Protein AF-A0A1Y1ZBW0-F1 (afdb_monomer_lite)

Organism: NCBI:txid1314790

pLDDT: mean 74.78, std 18.12, range [37.16, 97.31]

Secondary structure (DSSP, 8-state):
---PPP-----------------------------------PPPPP---PPPPPPPPHHHHHHHHHHHHTT---S--------EEEETTTTEEEEGGGHHHHHHSHHHHHHS---SPPPPS----TT-HHHHHHHHTT--TTS-SSTTS-S-SSPPPP----S-PPTT-------S--HHHHHHHHHHHHHT-PPPHHHHHHHHHHHHHHHHHHHHHHT-

Structure (mmCIF, N/CA/C/O backbone):
data_AF-A0A1Y1ZBW0-F1
#
_entry.id   AF-A0A1Y1ZBW0-F1
#
loop_
_atom_site.group_PDB
_atom_site.id
_atom_site.type_symbol
_atom_site.label_atom_id
_atom_site.label_alt_id
_atom_site.label_comp_id
_atom_site.label_asym_id
_atom_site.label_entity_id
_atom_site.label_seq_id
_atom_site.pdbx_PDB_ins_code
_atom_site.Cartn_x
_atom_site.Cartn_y
_atom_site.Cartn_z
_atom_site.occupancy
_atom_site.B_iso_or_equiv
_atom_site.auth_seq_id
_atom_site.auth_comp_id
_atom_site.auth_asym_id
_atom_site.auth_atom_id
_atom_site.pdbx_PDB_model_num
ATOM 1 N N . MET A 1 1 ? -57.007 -0.455 -29.439 1.00 48.84 1 MET A N 1
ATOM 2 C CA . MET A 1 1 ? -55.753 -1.171 -29.754 1.00 48.84 1 MET A CA 1
ATOM 3 C C . MET A 1 1 ? -55.440 -2.095 -28.592 1.00 48.84 1 MET A C 1
ATOM 5 O O . MET A 1 1 ? -54.890 -1.681 -27.584 1.00 48.84 1 MET A O 1
ATOM 9 N N . SER A 1 2 ? -55.961 -3.312 -28.694 1.00 42.34 2 SER A N 1
ATOM 10 C CA . SER A 1 2 ? -55.928 -4.377 -27.695 1.00 42.34 2 SER A CA 1
ATOM 11 C C . SER A 1 2 ? -54.654 -5.207 -27.859 1.00 42.34 2 SER A C 1
ATOM 13 O O . SER A 1 2 ? -54.525 -5.921 -28.852 1.00 42.34 2 SER A O 1
ATOM 15 N N . HIS A 1 3 ? -53.726 -5.122 -26.906 1.00 54.31 3 HIS A N 1
ATOM 16 C CA . HIS A 1 3 ? -52.546 -5.986 -26.860 1.00 54.31 3 HIS A CA 1
ATOM 17 C C . HIS A 1 3 ? -52.762 -7.110 -25.844 1.00 54.31 3 HIS A C 1
ATOM 19 O O . HIS A 1 3 ? -52.904 -6.871 -24.648 1.00 54.31 3 HIS A O 1
ATOM 25 N N . LEU A 1 4 ? -52.827 -8.335 -26.367 1.00 63.03 4 LEU A N 1
ATOM 26 C CA . LEU A 1 4 ? -52.871 -9.590 -25.622 1.00 63.03 4 LEU A CA 1
ATOM 27 C C . LEU A 1 4 ? -51.469 -9.941 -25.082 1.00 63.03 4 LEU A C 1
ATOM 29 O O . LEU A 1 4 ? -50.480 -9.666 -25.767 1.00 63.03 4 LEU A O 1
ATOM 33 N N . PRO A 1 5 ? -51.356 -10.574 -23.902 1.00 57.97 5 PRO A N 1
ATOM 34 C CA . PRO A 1 5 ? -50.077 -11.027 -23.367 1.00 57.97 5 PRO A CA 1
ATOM 35 C C . PRO A 1 5 ? -49.601 -12.339 -24.014 1.00 57.97 5 PRO A C 1
ATOM 37 O O . PRO A 1 5 ? -50.371 -13.272 -24.238 1.00 57.97 5 PRO A O 1
ATOM 40 N N . ILE A 1 6 ? -48.298 -12.393 -24.295 1.00 51.56 6 ILE A N 1
ATOM 41 C CA . ILE A 1 6 ? -47.573 -13.530 -24.874 1.00 51.56 6 ILE A CA 1
ATOM 42 C C . ILE A 1 6 ? -47.297 -14.564 -23.775 1.00 51.56 6 ILE A C 1
ATOM 44 O O . ILE A 1 6 ? -46.636 -14.273 -22.780 1.00 51.56 6 ILE A O 1
ATOM 48 N N . GLN A 1 7 ? -47.797 -15.782 -23.974 1.00 48.03 7 GLN A N 1
ATOM 49 C CA . GLN A 1 7 ? -47.671 -16.907 -23.051 1.00 48.03 7 GLN A CA 1
ATOM 50 C C . GLN A 1 7 ? -46.456 -17.762 -23.447 1.00 48.03 7 GLN A C 1
ATOM 52 O O . GLN A 1 7 ? -46.433 -18.350 -24.528 1.00 48.03 7 GLN A O 1
ATOM 57 N N . MET A 1 8 ? -45.428 -17.824 -22.593 1.00 47.97 8 MET A N 1
ATOM 58 C CA . MET A 1 8 ? -44.260 -18.688 -22.810 1.00 47.97 8 MET A CA 1
ATOM 59 C C . MET A 1 8 ? -44.573 -20.130 -22.393 1.00 47.97 8 MET A C 1
ATOM 61 O O . MET A 1 8 ? -44.878 -20.398 -21.232 1.00 47.97 8 MET A O 1
ATOM 65 N N . GLN A 1 9 ? -44.482 -21.064 -23.339 1.00 47.16 9 GLN A N 1
ATOM 66 C CA . GLN A 1 9 ? -44.621 -22.497 -23.085 1.00 47.16 9 GLN A CA 1
ATOM 67 C C . GLN A 1 9 ? -43.263 -23.106 -22.711 1.00 47.16 9 GLN A C 1
ATOM 69 O O . GLN A 1 9 ? -42.303 -23.049 -23.476 1.00 47.16 9 GLN A O 1
ATOM 74 N N . SER A 1 10 ? -43.199 -23.696 -21.517 1.00 44.84 10 SER A N 1
ATOM 75 C CA . SER A 1 10 ? -42.082 -24.505 -21.026 1.00 44.84 10 SER A CA 1
ATOM 76 C C . SER A 1 10 ? -42.189 -25.914 -21.609 1.00 44.84 10 SER A C 1
ATOM 78 O O . SER A 1 10 ? -43.110 -26.655 -21.270 1.00 44.84 10 SER A O 1
ATOM 80 N N . GLN A 1 11 ? -41.259 -26.288 -22.489 1.00 52.16 11 GLN A N 1
ATOM 81 C CA . GLN A 1 11 ? -41.118 -27.667 -22.955 1.00 52.16 11 GLN A CA 1
ATOM 82 C C . GLN A 1 11 ? -40.076 -28.381 -22.089 1.00 52.16 11 GLN A C 1
ATOM 84 O O . GLN A 1 11 ? -38.904 -28.006 -22.057 1.00 52.16 11 GLN A O 1
ATOM 89 N N . ARG A 1 12 ? -40.533 -29.388 -21.339 1.00 44.00 12 ARG A N 1
ATOM 90 C CA . ARG A 1 12 ? -39.685 -30.330 -20.603 1.00 44.00 12 ARG A CA 1
ATOM 91 C C . ARG A 1 12 ? -39.326 -31.467 -21.554 1.00 44.00 12 ARG A C 1
ATOM 93 O O . ARG A 1 12 ? -40.215 -32.193 -21.985 1.00 44.00 12 ARG A O 1
ATOM 100 N N . ASN A 1 13 ? -38.040 -31.623 -21.847 1.00 46.50 13 ASN A N 1
ATOM 101 C CA . ASN A 1 13 ? -37.529 -32.764 -22.598 1.00 46.50 13 ASN A CA 1
ATOM 102 C C . ASN A 1 13 ? -37.124 -33.868 -21.617 1.00 46.50 13 ASN A C 1
ATOM 104 O O . ASN A 1 13 ? -36.168 -33.719 -20.858 1.00 46.50 13 ASN A O 1
ATOM 108 N N . SER A 1 14 ? -37.882 -34.960 -21.634 1.00 39.09 14 SER A N 1
ATOM 109 C CA . SER A 1 14 ? -37.598 -36.210 -20.932 1.00 39.09 14 SER A CA 1
ATOM 110 C C . SER A 1 14 ? -36.612 -37.025 -21.769 1.00 39.09 14 SER A C 1
ATOM 112 O O . SER A 1 14 ? -36.937 -37.414 -22.888 1.00 39.09 14 SER A O 1
ATOM 114 N N . ILE A 1 15 ? -35.418 -37.293 -21.239 1.00 48.19 15 ILE A N 1
ATOM 115 C CA . ILE A 1 15 ? -34.476 -38.251 -21.828 1.00 48.19 15 ILE A CA 1
ATOM 116 C C . ILE A 1 15 ? -34.402 -39.449 -20.884 1.00 48.19 15 ILE A C 1
ATOM 118 O O . ILE A 1 15 ? -33.890 -39.361 -19.771 1.00 48.19 15 ILE A O 1
ATOM 122 N N . THR A 1 16 ? -34.978 -40.551 -21.354 1.00 37.31 16 THR A N 1
ATOM 123 C CA . THR A 1 16 ? -34.843 -41.906 -20.826 1.00 37.31 16 THR A CA 1
ATOM 124 C C . THR A 1 16 ? -33.551 -42.498 -21.377 1.00 37.31 16 THR A C 1
ATOM 126 O O . THR A 1 16 ? -33.446 -42.659 -22.590 1.00 37.31 16 THR A O 1
ATOM 129 N N . THR A 1 17 ? -32.613 -42.882 -20.509 1.00 40.69 17 THR A N 1
ATOM 130 C CA . THR A 1 17 ? -31.526 -43.800 -20.878 1.00 40.69 17 THR A CA 1
ATOM 131 C C . THR A 1 17 ? -31.299 -44.796 -19.750 1.00 40.69 17 THR A C 1
ATOM 133 O O . THR A 1 17 ? -31.294 -44.439 -18.575 1.00 40.69 17 THR A O 1
ATOM 136 N N . GLN A 1 18 ? -31.199 -46.053 -20.166 1.00 42.16 18 GLN A N 1
ATOM 137 C CA . GLN A 1 18 ? -31.221 -47.275 -19.381 1.00 42.16 18 GLN A CA 1
ATOM 138 C C . GLN A 1 18 ? -29.919 -47.537 -18.618 1.00 42.16 18 GLN A C 1
ATOM 140 O O . GLN A 1 18 ? -28.843 -47.061 -18.975 1.00 42.16 18 GLN A O 1
ATOM 145 N N . GLU A 1 19 ? -30.086 -48.342 -17.576 1.00 37.28 19 GLU A N 1
ATOM 146 C CA . GLU A 1 19 ? -29.093 -48.908 -16.674 1.00 37.28 19 GLU A CA 1
ATOM 147 C C . GLU A 1 19 ? -28.103 -49.832 -17.401 1.00 37.28 19 GLU A C 1
ATOM 149 O O . GLU A 1 19 ? -28.483 -50.652 -18.236 1.00 37.28 19 GLU A O 1
ATOM 154 N N . GLY A 1 20 ? -26.828 -49.738 -17.025 1.00 37.31 20 GLY A N 1
ATOM 155 C CA . GLY A 1 20 ? -25.779 -50.684 -17.389 1.00 37.31 20 GLY A CA 1
ATOM 156 C C . GLY A 1 20 ? -24.826 -50.837 -16.211 1.00 37.31 20 GLY A C 1
ATOM 157 O O . GLY A 1 20 ? -24.076 -49.919 -15.889 1.00 37.31 20 GLY A O 1
ATOM 158 N N . ALA A 1 21 ? -24.908 -51.982 -15.534 1.00 37.16 21 ALA A N 1
ATOM 159 C CA . ALA A 1 21 ? -24.030 -52.368 -14.441 1.00 37.16 21 ALA A CA 1
ATOM 160 C C . ALA A 1 21 ? -22.614 -52.659 -14.960 1.00 37.16 21 ALA A C 1
ATOM 162 O O . ALA A 1 21 ? -22.425 -53.430 -15.901 1.00 37.16 21 ALA A O 1
ATOM 163 N N . SER A 1 22 ? -21.606 -52.073 -14.323 1.00 37.62 22 SER A N 1
ATOM 164 C CA . SER A 1 22 ? -20.202 -52.458 -14.478 1.00 37.62 22 SER A CA 1
ATOM 165 C C . SER A 1 22 ? -19.503 -52.180 -13.154 1.00 37.62 22 SER A C 1
ATOM 167 O O . SER A 1 22 ? -19.386 -51.038 -12.718 1.00 37.62 22 SER A O 1
ATOM 169 N N . THR A 1 23 ? -19.135 -53.253 -12.465 1.00 44.56 23 THR A N 1
ATOM 170 C CA . THR A 1 23 ? -18.368 -53.241 -11.223 1.00 44.56 23 THR A CA 1
ATOM 171 C C . THR A 1 23 ? -16.902 -52.983 -11.556 1.00 44.56 23 THR A C 1
ATOM 173 O O . THR A 1 23 ? -16.237 -53.876 -12.077 1.00 44.56 23 THR A O 1
ATOM 176 N N . GLU A 1 24 ? -16.397 -51.790 -11.249 1.00 39.28 24 GLU A N 1
ATOM 177 C CA . GLU A 1 24 ? -14.963 -51.494 -11.274 1.00 39.28 24 GLU A CA 1
ATOM 178 C C . GLU A 1 24 ? -14.466 -51.168 -9.865 1.00 39.28 24 GLU A C 1
ATOM 180 O O . GLU A 1 24 ? -15.005 -50.326 -9.143 1.00 39.28 24 GLU A O 1
ATOM 185 N N . SER A 1 25 ? -13.450 -51.927 -9.474 1.00 39.28 25 SER A N 1
ATOM 186 C CA . SER A 1 25 ? -12.786 -51.937 -8.181 1.00 39.28 25 SER A CA 1
ATOM 187 C C . SER A 1 25 ? -12.044 -50.624 -7.917 1.00 39.28 25 SER A C 1
ATOM 189 O O . SER A 1 25 ? -11.180 -50.214 -8.688 1.00 39.28 25 SER A O 1
ATOM 191 N N . LEU A 1 26 ? -12.356 -49.987 -6.788 1.00 39.22 26 LEU A N 1
ATOM 192 C CA . LEU A 1 26 ? -11.657 -48.813 -6.265 1.00 39.22 26 LEU A CA 1
ATOM 193 C C . LEU A 1 26 ? -10.305 -49.214 -5.655 1.00 39.22 26 LEU A C 1
ATOM 195 O O . LEU A 1 26 ? -10.233 -49.621 -4.496 1.00 39.22 26 LEU A O 1
ATOM 199 N N . GLU A 1 27 ? -9.222 -49.037 -6.409 1.00 40.34 27 GLU A N 1
ATOM 200 C CA . GLU A 1 27 ? -7.872 -48.934 -5.849 1.00 40.34 27 GLU A CA 1
ATOM 201 C C . GLU A 1 27 ? -7.609 -47.480 -5.428 1.00 40.34 27 GLU A C 1
ATOM 203 O O . GLU A 1 27 ? -7.150 -46.638 -6.201 1.00 40.34 27 GLU A O 1
ATOM 208 N N . ASN A 1 28 ? -7.925 -47.166 -4.170 1.00 40.94 28 ASN A N 1
ATOM 209 C CA . ASN A 1 28 ? -7.593 -45.878 -3.568 1.00 40.94 28 ASN A CA 1
ATOM 210 C C . ASN A 1 28 ? -6.104 -45.839 -3.191 1.00 40.94 28 ASN A C 1
ATOM 212 O O . ASN A 1 28 ? -5.708 -46.227 -2.093 1.00 40.94 28 ASN A O 1
ATOM 216 N N . SER A 1 29 ? -5.277 -45.316 -4.097 1.00 38.50 29 SER A N 1
ATOM 217 C CA . SER A 1 29 ? -3.916 -44.871 -3.788 1.00 38.50 29 SER A CA 1
ATOM 218 C C . SER A 1 29 ? -3.968 -43.495 -3.119 1.00 38.50 29 SER A C 1
ATOM 220 O O . SER A 1 29 ? -3.944 -42.452 -3.771 1.00 38.50 29 SER A O 1
ATOM 222 N N . THR A 1 30 ? -4.084 -43.478 -1.791 1.00 47.12 30 THR A N 1
ATOM 223 C CA . THR A 1 30 ? -3.908 -42.264 -0.987 1.00 47.12 30 THR A CA 1
ATOM 224 C C . THR A 1 30 ? -2.471 -42.190 -0.489 1.00 47.12 30 THR A C 1
ATOM 226 O O . THR A 1 30 ? -2.122 -42.733 0.559 1.00 47.12 30 THR A O 1
ATOM 229 N N . SER A 1 31 ? -1.628 -41.479 -1.237 1.00 49.03 31 SER A N 1
ATOM 230 C CA . SER A 1 31 ? -0.351 -40.957 -0.755 1.00 49.03 31 SER A CA 1
ATOM 231 C C . SER A 1 31 ? -0.615 -39.842 0.267 1.00 49.03 31 SER A C 1
ATOM 233 O O . SER A 1 31 ? -0.674 -38.661 -0.078 1.00 49.03 31 SER A O 1
ATOM 235 N N . GLY A 1 32 ? -0.843 -40.241 1.518 1.00 41.69 32 GLY A N 1
ATOM 236 C CA . GLY A 1 32 ? -1.022 -39.371 2.677 1.00 41.69 32 GLY A CA 1
ATOM 237 C C . GLY A 1 32 ? 0.194 -39.440 3.601 1.00 41.69 32 GLY A C 1
ATOM 238 O O . GLY A 1 32 ? 0.681 -40.516 3.936 1.00 41.69 32 GLY A O 1
ATOM 239 N N . LEU A 1 33 ? 0.697 -38.267 3.961 1.00 42.75 33 LEU A N 1
ATOM 240 C CA . LEU A 1 33 ? 1.869 -37.992 4.792 1.00 42.75 33 LEU A CA 1
ATOM 241 C C . LEU A 1 33 ? 1.864 -38.794 6.114 1.00 42.75 33 LEU A C 1
ATOM 243 O O . LEU A 1 33 ? 1.030 -38.550 6.978 1.00 42.75 33 LEU A O 1
ATOM 247 N N . LYS A 1 34 ? 2.830 -39.707 6.300 1.00 49.22 34 LYS A N 1
ATOM 248 C CA . LYS A 1 34 ? 3.064 -40.448 7.557 1.00 49.22 34 LYS A CA 1
ATOM 249 C C . LYS A 1 34 ? 4.056 -39.719 8.465 1.00 49.22 34 LYS A C 1
ATOM 251 O O . LYS A 1 34 ? 5.162 -40.200 8.700 1.00 49.22 34 LYS A O 1
ATOM 256 N N . TYR A 1 35 ? 3.687 -38.542 8.949 1.00 57.16 35 TYR A N 1
ATOM 257 C CA . TYR A 1 35 ? 4.391 -37.936 10.076 1.00 57.16 35 TYR A CA 1
ATOM 258 C C . TYR A 1 35 ? 3.501 -38.090 11.314 1.00 57.16 35 TYR A C 1
ATOM 260 O O . TYR A 1 35 ? 2.339 -37.706 11.279 1.00 57.16 35 TYR A O 1
ATOM 268 N N . TYR A 1 36 ? 4.080 -38.668 12.372 1.00 59.31 36 TYR A N 1
ATOM 269 C CA . TYR A 1 36 ? 3.541 -38.879 13.727 1.00 59.31 36 TYR A CA 1
ATOM 270 C C . TYR A 1 36 ? 2.671 -40.129 13.975 1.00 59.31 36 TYR A C 1
ATOM 272 O O . TYR A 1 36 ? 1.531 -40.035 14.408 1.00 59.31 36 TYR A O 1
ATOM 280 N N . GLU A 1 37 ? 3.269 -41.316 13.859 1.00 61.06 37 GLU A N 1
ATOM 281 C CA . GLU A 1 37 ? 2.877 -42.463 14.694 1.00 61.06 37 GLU A CA 1
ATOM 282 C C . GLU A 1 37 ? 4.116 -42.939 15.457 1.00 61.06 37 GLU A C 1
ATOM 284 O O . GLU A 1 37 ? 4.835 -43.836 15.026 1.00 61.06 37 GLU A O 1
ATOM 289 N N . ILE A 1 38 ? 4.425 -42.272 16.571 1.00 70.81 38 ILE A N 1
ATOM 290 C CA . ILE A 1 38 ? 5.386 -42.795 17.545 1.00 70.81 38 ILE A CA 1
ATOM 291 C C . ILE A 1 38 ? 4.550 -43.590 18.554 1.00 70.81 38 ILE A C 1
ATOM 293 O O . ILE A 1 38 ? 3.792 -42.972 19.306 1.00 70.81 38 ILE A O 1
ATOM 297 N N . PRO A 1 39 ? 4.609 -44.932 18.569 1.00 74.25 39 PRO A N 1
ATOM 298 C CA . PRO A 1 39 ? 3.843 -45.714 19.529 1.00 74.25 39 PRO A CA 1
ATOM 299 C C . PRO A 1 39 ? 4.378 -45.462 20.943 1.00 74.25 39 PRO A C 1
ATOM 301 O O . PRO A 1 39 ? 5.570 -45.610 21.211 1.00 74.25 39 PRO A O 1
ATOM 304 N N . VAL A 1 40 ? 3.485 -45.076 21.854 1.00 73.31 40 VAL A N 1
ATOM 305 C CA . VAL A 1 40 ? 3.809 -44.892 23.273 1.00 73.31 40 VAL A CA 1
ATOM 306 C C . VAL A 1 40 ? 4.013 -46.266 23.911 1.00 73.31 40 VAL A C 1
ATOM 308 O O . VAL A 1 40 ? 3.096 -47.086 23.940 1.00 73.31 40 VAL A O 1
ATOM 311 N N . THR A 1 41 ? 5.209 -46.534 24.436 1.00 72.56 41 THR A N 1
ATOM 312 C CA . THR A 1 41 ? 5.473 -47.744 25.224 1.00 72.56 41 THR A CA 1
ATOM 313 C C . THR A 1 41 ? 4.960 -47.552 26.646 1.00 72.56 41 THR A C 1
ATOM 315 O O . THR A 1 41 ? 5.479 -46.717 27.389 1.00 72.56 41 THR A O 1
ATOM 318 N N . PHE A 1 42 ? 3.964 -48.338 27.043 1.00 66.38 42 PHE A N 1
ATOM 319 C CA . PHE A 1 42 ? 3.503 -48.376 28.427 1.00 66.38 42 PHE A CA 1
ATOM 320 C C . PHE A 1 42 ? 4.511 -49.144 29.286 1.00 66.38 42 PHE A C 1
ATOM 322 O O . PHE A 1 42 ? 4.757 -50.329 29.064 1.00 66.38 42 PHE A O 1
ATOM 329 N N . ILE A 1 43 ? 5.102 -48.463 30.266 1.00 72.69 43 ILE A N 1
ATOM 330 C CA . ILE A 1 43 ? 5.945 -49.084 31.291 1.00 72.69 43 ILE A CA 1
ATOM 331 C C . ILE A 1 43 ? 5.007 -49.646 32.362 1.00 72.69 43 ILE A C 1
ATOM 333 O O . ILE A 1 43 ? 4.152 -48.920 32.872 1.00 72.69 43 ILE A O 1
ATOM 337 N N . GLN A 1 44 ? 5.142 -50.932 32.698 1.00 70.00 44 GLN A N 1
ATOM 338 C CA . GLN A 1 44 ? 4.396 -51.503 33.818 1.00 70.00 44 GLN A CA 1
ATOM 339 C C . GLN A 1 44 ? 4.841 -50.852 35.129 1.00 70.00 44 GLN A C 1
ATOM 341 O O . GLN A 1 44 ? 6.037 -50.746 35.405 1.00 70.00 44 GLN A O 1
ATOM 346 N N . ALA A 1 45 ? 3.873 -50.408 35.930 1.00 58.38 45 ALA A N 1
ATOM 347 C CA . ALA A 1 45 ? 4.137 -49.875 37.256 1.00 58.38 45 ALA A CA 1
ATOM 348 C C . ALA A 1 45 ? 4.751 -50.983 38.126 1.00 58.38 45 ALA A C 1
ATOM 350 O O . ALA A 1 45 ? 4.147 -52.037 38.305 1.00 58.38 45 ALA A O 1
ATOM 351 N N . GLY A 1 46 ? 5.965 -50.755 38.630 1.00 61.62 46 GLY A N 1
ATOM 352 C CA . GLY A 1 46 ? 6.580 -51.645 39.608 1.00 61.62 46 GLY A CA 1
ATOM 353 C C . GLY A 1 46 ? 5.808 -51.596 40.925 1.00 61.62 46 GLY A C 1
ATOM 354 O O . GLY A 1 46 ? 5.480 -50.506 41.400 1.00 61.62 46 GLY A O 1
ATOM 355 N N . ASP A 1 47 ? 5.547 -52.768 41.506 1.00 64.50 47 ASP A N 1
ATOM 356 C CA . ASP A 1 47 ? 4.925 -52.932 42.821 1.00 64.50 47 ASP A CA 1
ATOM 357 C C . ASP A 1 47 ? 5.820 -52.327 43.912 1.00 64.50 47 ASP A C 1
ATOM 359 O O . ASP A 1 47 ? 6.653 -52.992 44.529 1.00 64.50 47 ASP A O 1
ATOM 363 N N . GLN A 1 48 ? 5.653 -51.030 44.154 1.00 54.62 48 GLN A N 1
ATOM 364 C CA . GLN A 1 48 ? 6.159 -50.381 45.352 1.00 54.62 48 GLN A CA 1
ATOM 365 C C . GLN A 1 48 ? 5.129 -50.617 46.456 1.00 54.62 48 GLN A C 1
ATOM 367 O O . GLN A 1 48 ? 4.032 -50.056 46.445 1.00 54.62 48 GLN A O 1
ATOM 372 N N . GLY A 1 49 ? 5.476 -51.494 47.398 1.00 62.97 49 GLY A N 1
ATOM 373 C CA . GLY A 1 49 ? 4.681 -51.763 48.587 1.00 62.97 49 GLY A CA 1
ATOM 374 C C . GLY A 1 49 ? 4.531 -50.502 49.434 1.00 62.97 49 GLY A C 1
ATOM 375 O O . GLY A 1 49 ? 5.413 -50.165 50.218 1.00 62.97 49 GLY A O 1
ATOM 376 N N . VAL A 1 50 ? 3.395 -49.822 49.292 1.00 52.22 50 VAL A N 1
ATOM 377 C CA . VAL A 1 50 ? 2.995 -48.712 50.160 1.00 52.22 50 VAL A CA 1
ATOM 378 C C . VAL A 1 50 ? 2.028 -49.244 51.215 1.00 52.22 50 VAL A C 1
ATOM 380 O O . VAL A 1 50 ? 0.992 -49.845 50.915 1.00 52.22 50 VAL A O 1
ATOM 383 N N . THR A 1 51 ? 2.389 -49.051 52.481 1.00 59.06 51 THR A N 1
ATOM 384 C CA . THR A 1 51 ? 1.565 -49.380 53.644 1.00 59.06 51 THR A CA 1
ATOM 385 C C . THR A 1 51 ? 0.299 -48.518 53.643 1.00 59.06 51 THR A C 1
ATOM 387 O O . THR A 1 51 ? 0.348 -47.310 53.440 1.00 59.06 51 THR A O 1
ATOM 390 N N . LYS A 1 52 ? -0.867 -49.148 53.831 1.00 47.41 52 LYS A N 1
ATOM 391 C CA . LYS A 1 52 ? -2.181 -48.492 53.721 1.00 47.41 52 LYS A CA 1
ATOM 392 C C . LYS A 1 52 ? -2.464 -47.606 54.948 1.00 47.41 52 LYS A C 1
ATOM 394 O O . LYS A 1 52 ? -2.608 -48.165 56.040 1.00 47.41 52 LYS A O 1
ATOM 399 N N . PRO A 1 53 ? -2.624 -46.275 54.813 1.00 55.94 53 PRO A N 1
ATOM 400 C CA . PRO A 1 53 ? -3.254 -45.470 55.853 1.00 55.94 53 PRO A CA 1
ATOM 401 C C . PRO A 1 53 ? -4.773 -45.729 55.897 1.00 55.94 53 PRO A C 1
ATOM 403 O O . PRO A 1 53 ? -5.373 -46.260 54.960 1.00 55.94 53 PRO A O 1
ATOM 406 N N . LYS A 1 54 ? -5.387 -45.418 57.043 1.00 56.34 54 LYS A N 1
ATOM 407 C CA . LYS A 1 54 ? -6.786 -45.732 57.383 1.00 56.34 54 LYS A CA 1
ATOM 408 C C . LYS A 1 54 ? -7.772 -45.142 56.357 1.00 56.34 54 LYS A C 1
ATOM 410 O O . LYS A 1 54 ? -7.669 -43.971 56.010 1.00 56.34 54 LYS A O 1
ATOM 415 N N . LYS A 1 55 ? -8.738 -45.957 55.909 1.00 51.03 55 LYS A N 1
ATOM 416 C CA . LYS A 1 55 ? -9.716 -45.611 54.863 1.00 51.03 55 LYS A CA 1
ATOM 417 C C . LYS A 1 55 ? -10.704 -44.540 55.346 1.00 51.03 55 LYS A C 1
ATOM 419 O O . LYS A 1 55 ? -11.480 -44.810 56.260 1.00 51.03 55 LYS A O 1
ATOM 424 N N . LYS A 1 56 ? -10.697 -43.375 54.697 1.00 58.50 56 LYS A N 1
ATOM 425 C CA . LYS A 1 56 ? -11.865 -42.483 54.607 1.00 58.50 56 LYS A CA 1
ATOM 426 C C . LYS A 1 56 ? -12.830 -43.030 53.544 1.00 58.50 56 LYS A C 1
ATOM 428 O O . LYS A 1 56 ? -12.478 -43.972 52.826 1.00 58.50 56 LYS A O 1
ATOM 433 N N . SER A 1 57 ? -14.059 -42.521 53.478 1.00 71.12 57 SER A N 1
ATOM 434 C CA . SER A 1 57 ? -15.022 -42.992 52.474 1.00 71.12 57 SER A CA 1
ATOM 435 C C . SER A 1 57 ? -14.516 -42.667 51.059 1.00 71.12 57 SER A C 1
ATOM 437 O O . SER A 1 57 ? -13.912 -41.621 50.835 1.00 71.12 57 SER A O 1
ATOM 439 N N . VAL A 1 58 ? -14.734 -43.570 50.092 1.00 76.81 58 VAL A N 1
ATOM 440 C CA . VAL A 1 58 ? -14.234 -43.434 48.702 1.00 76.81 58 VAL A CA 1
ATOM 441 C C . VAL A 1 58 ? -14.654 -42.101 48.069 1.00 76.81 58 VAL A C 1
ATOM 443 O O . VAL A 1 58 ? -13.919 -41.521 47.280 1.00 76.81 58 VAL A O 1
ATOM 446 N N . SER A 1 59 ? -15.830 -41.601 48.442 1.00 70.69 59 SER A N 1
ATOM 447 C CA . SER A 1 59 ? -16.388 -40.334 47.975 1.00 70.69 59 SER A CA 1
ATOM 448 C C . SER A 1 59 ? -15.624 -39.101 48.460 1.00 70.69 59 SER A C 1
ATOM 450 O O . SER A 1 59 ? -15.542 -38.125 47.722 1.00 70.69 59 SER A O 1
ATOM 452 N N . GLU A 1 60 ? -15.059 -39.131 49.668 1.00 73.12 60 GLU A N 1
ATOM 453 C CA . GLU A 1 60 ? -14.291 -38.003 50.217 1.00 73.12 60 GLU A CA 1
ATOM 454 C C . GLU A 1 60 ? -12.918 -37.899 49.542 1.00 73.12 60 GLU A C 1
ATOM 456 O O . GLU A 1 60 ? -12.500 -36.814 49.159 1.00 73.12 60 GLU A O 1
ATOM 461 N N . ASP A 1 61 ? -12.265 -39.038 49.295 1.00 81.00 61 ASP A N 1
ATOM 462 C CA . ASP A 1 61 ? -10.930 -39.102 48.678 1.00 81.00 61 ASP A CA 1
ATOM 463 C C . ASP A 1 61 ? -10.951 -38.607 47.218 1.00 81.00 61 ASP A C 1
ATOM 465 O O . ASP A 1 61 ? -10.082 -37.861 46.762 1.00 81.00 61 ASP A O 1
ATOM 469 N N . VAL A 1 62 ? -12.010 -38.970 46.485 1.00 85.00 62 VAL A N 1
ATOM 470 C CA . VAL A 1 62 ? -12.254 -38.472 45.125 1.00 85.00 62 VAL A CA 1
ATOM 471 C C . VAL A 1 62 ? -12.558 -36.971 45.142 1.00 85.00 62 VAL A C 1
ATOM 473 O O . VAL A 1 62 ? -12.068 -36.238 44.284 1.00 85.00 62 VAL A O 1
ATOM 476 N N . SER A 1 63 ? -13.326 -36.496 46.127 1.00 81.50 63 SER A N 1
ATOM 477 C CA . SER A 1 63 ? -13.649 -35.073 46.280 1.00 81.50 63 SER A CA 1
ATOM 478 C C . SER A 1 63 ? -12.399 -34.226 46.543 1.00 81.50 63 SER A C 1
ATOM 480 O O . SER A 1 63 ? -12.218 -33.183 45.912 1.00 81.50 63 SER A O 1
ATOM 482 N N . ASP A 1 64 ? -11.504 -34.687 47.416 1.00 83.50 64 ASP A N 1
ATOM 483 C CA . ASP A 1 64 ? -10.256 -33.991 47.751 1.00 83.50 64 ASP A CA 1
ATOM 484 C C . ASP A 1 64 ? -9.290 -33.949 46.555 1.00 83.50 64 ASP A C 1
ATOM 486 O O . ASP A 1 64 ? -8.660 -32.922 46.285 1.00 83.50 64 ASP A O 1
ATOM 490 N N . PHE A 1 65 ? -9.217 -35.036 45.780 1.00 87.00 65 PHE A N 1
ATOM 491 C CA . PHE A 1 65 ? -8.417 -35.099 44.556 1.00 87.00 65 PHE A CA 1
ATOM 492 C C . PHE A 1 65 ? -8.861 -34.062 43.513 1.00 87.00 65 PHE A C 1
ATOM 494 O O . PHE A 1 65 ? -8.032 -33.301 43.004 1.00 87.00 65 PHE A O 1
ATOM 501 N N . TYR A 1 66 ? -10.163 -33.986 43.215 1.00 86.62 66 TYR A N 1
ATOM 502 C CA . TYR A 1 66 ? -10.679 -33.001 42.260 1.00 86.62 66 TYR A CA 1
ATOM 503 C C . TYR A 1 66 ? -10.598 -31.565 42.793 1.00 86.62 66 TYR A C 1
ATOM 505 O O . TYR A 1 66 ? -10.315 -30.652 42.019 1.00 86.62 66 TYR A O 1
ATOM 513 N N . SER A 1 67 ? -10.763 -31.359 44.102 1.00 83.62 67 SER A N 1
ATOM 514 C CA . SER A 1 67 ? -10.624 -30.033 44.724 1.00 83.62 67 SER A CA 1
ATOM 515 C C . SER A 1 67 ? -9.195 -29.491 44.594 1.00 83.62 67 SER A C 1
ATOM 517 O O . SER A 1 67 ? -9.000 -28.333 44.220 1.00 83.62 67 SER A O 1
ATOM 519 N N . ASN A 1 68 ? -8.192 -30.354 44.787 1.00 84.56 68 ASN A N 1
ATOM 520 C CA . ASN A 1 68 ? -6.781 -29.998 44.623 1.00 84.56 68 ASN A CA 1
ATOM 521 C C . ASN A 1 68 ? -6.396 -29.714 43.163 1.00 84.56 68 ASN A C 1
ATOM 523 O O . ASN A 1 68 ? -5.618 -28.798 42.907 1.00 84.56 68 ASN A O 1
ATOM 527 N N . LEU A 1 69 ? -6.944 -30.459 42.196 1.00 82.38 69 LEU A N 1
ATOM 528 C CA . LEU A 1 69 ? -6.671 -30.240 40.768 1.00 82.38 69 LEU A CA 1
ATOM 529 C C . LEU A 1 69 ? -7.166 -28.883 40.261 1.00 82.38 69 LEU A C 1
ATOM 531 O O . LEU A 1 69 ? -6.544 -28.285 39.386 1.00 82.38 69 LEU A O 1
ATOM 535 N N . ILE A 1 70 ? -8.295 -28.416 40.790 1.00 81.19 70 ILE A N 1
ATOM 536 C CA . ILE A 1 70 ? -8.928 -27.165 40.362 1.00 81.19 70 ILE A CA 1
ATOM 537 C C . ILE A 1 70 ? -8.401 -25.982 41.203 1.00 81.19 70 ILE A C 1
ATOM 539 O O . ILE A 1 70 ? -8.714 -24.829 40.918 1.00 81.19 70 ILE A O 1
ATOM 543 N N . GLY A 1 71 ? -7.550 -26.246 42.207 1.00 67.69 71 GLY A N 1
ATOM 544 C CA . GLY A 1 71 ? -6.966 -25.219 43.070 1.00 67.69 71 GLY A CA 1
ATOM 545 C C . GLY A 1 71 ? -8.011 -24.481 43.906 1.00 67.69 71 GLY A C 1
ATOM 546 O O . GLY A 1 71 ? -7.815 -23.312 44.228 1.00 67.69 71 GLY A O 1
ATOM 547 N N . ILE A 1 72 ? -9.131 -25.136 44.226 1.00 59.31 72 ILE A N 1
ATOM 548 C CA . ILE A 1 72 ? -10.165 -24.567 45.089 1.00 59.31 72 ILE A CA 1
ATOM 549 C C . ILE A 1 72 ? -9.783 -24.939 46.526 1.00 59.31 72 ILE A C 1
ATOM 551 O O . ILE A 1 72 ? -9.868 -26.120 46.873 1.00 59.31 72 ILE A O 1
ATOM 555 N N . PRO A 1 73 ? -9.344 -23.993 47.376 1.00 58.16 73 PRO A N 1
ATOM 556 C CA . PRO A 1 73 ? -9.074 -24.307 48.771 1.00 58.16 73 PRO A CA 1
ATOM 557 C C . PRO A 1 73 ? -10.388 -24.698 49.461 1.00 58.16 73 PRO A C 1
ATOM 559 O O . PRO A 1 73 ? -11.328 -23.909 49.528 1.00 58.16 73 PRO A O 1
ATOM 562 N N . SER A 1 74 ? -10.462 -25.923 49.986 1.00 58.22 74 SER A N 1
ATOM 563 C CA . SER A 1 74 ? -11.596 -26.444 50.767 1.00 58.22 74 SER A CA 1
ATOM 564 C C . SER A 1 74 ? -11.581 -25.997 52.237 1.00 58.22 74 SER A C 1
ATOM 566 O O . SER A 1 74 ? -12.290 -26.556 53.074 1.00 58.22 74 SER A O 1
ATOM 568 N N . THR A 1 75 ? -10.807 -24.966 52.573 1.00 46.53 75 THR A N 1
ATOM 569 C CA . THR A 1 75 ? -10.677 -24.442 53.933 1.00 46.53 75 THR A CA 1
ATOM 570 C C . THR A 1 75 ? -11.255 -23.043 54.025 1.00 46.53 75 THR A C 1
ATOM 572 O O . THR A 1 75 ? -10.805 -22.103 53.374 1.00 46.53 75 THR A O 1
ATOM 575 N N . SER A 1 76 ? -12.272 -22.945 54.869 1.00 63.44 76 SER A N 1
ATOM 576 C CA . SER A 1 76 ? -12.926 -21.742 55.353 1.00 63.44 76 SER A CA 1
ATOM 577 C C . SER A 1 76 ? -11.955 -20.794 56.060 1.00 63.44 76 SER A C 1
ATOM 579 O O . SER A 1 76 ? -11.976 -20.734 57.283 1.00 63.44 76 SER A O 1
ATOM 581 N N . GLU A 1 77 ? -11.133 -20.035 55.340 1.00 50.66 77 GLU A N 1
ATOM 582 C CA . GLU A 1 77 ? -10.410 -18.905 55.929 1.00 50.66 77 GLU A CA 1
ATOM 583 C C . GLU A 1 77 ? -10.423 -17.685 54.993 1.00 50.66 77 GLU A C 1
ATO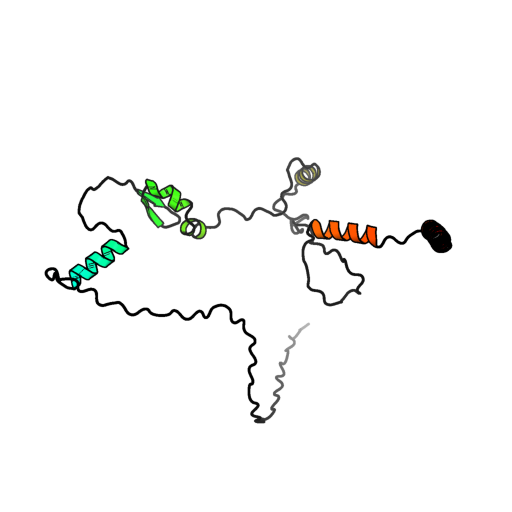M 585 O O . GLU A 1 77 ? -9.967 -17.721 53.856 1.00 50.66 77 GLU A O 1
ATOM 590 N N . GLU A 1 78 ? -11.001 -16.616 55.551 1.00 47.88 78 GLU A N 1
ATOM 591 C CA . GLU A 1 78 ? -10.838 -15.197 55.222 1.00 47.88 78 GLU A CA 1
ATOM 592 C C . GLU A 1 78 ? -11.538 -14.648 53.968 1.00 47.88 78 GLU A C 1
ATOM 594 O O . GLU A 1 78 ? -11.000 -14.518 52.870 1.00 47.88 78 GLU A O 1
ATOM 599 N N . CYS A 1 79 ? -12.766 -14.175 54.225 1.00 38.59 79 CYS A N 1
ATOM 600 C CA . CYS A 1 79 ? -13.492 -13.174 53.448 1.00 38.59 79 CYS A CA 1
ATOM 601 C C . CYS A 1 79 ? -12.710 -11.849 53.445 1.00 38.59 79 CYS A C 1
ATOM 603 O O . CYS A 1 79 ? -13.044 -10.889 54.145 1.00 38.59 79 CYS A O 1
ATOM 605 N N . THR A 1 80 ? -11.629 -11.798 52.673 1.00 54.47 80 THR A N 1
ATOM 606 C CA . THR A 1 80 ? -11.102 -10.520 52.211 1.00 54.47 80 THR A CA 1
ATOM 607 C C . THR A 1 80 ? -12.154 -9.954 51.265 1.00 54.47 80 THR A C 1
ATOM 609 O O . THR A 1 80 ? -12.667 -10.651 50.391 1.00 54.47 80 THR A O 1
ATOM 612 N N . LYS A 1 81 ? -12.593 -8.719 51.512 1.00 58.56 81 LYS A N 1
ATOM 613 C CA . LYS A 1 81 ? -13.614 -8.049 50.700 1.00 58.56 81 LYS A CA 1
ATOM 614 C C . LYS A 1 81 ? -13.035 -7.800 49.311 1.00 58.56 81 LYS A C 1
ATOM 616 O O . LYS A 1 81 ? -12.481 -6.738 49.056 1.00 58.56 81 LYS A O 1
ATOM 621 N N . GLN A 1 82 ? -13.114 -8.796 48.441 1.00 68.81 82 GLN A N 1
ATOM 622 C CA . GLN A 1 82 ? -12.669 -8.664 47.068 1.00 68.81 82 GLN A CA 1
ATOM 623 C C . GLN A 1 82 ? -13.721 -7.847 46.330 1.00 68.81 82 GLN A C 1
ATOM 625 O O . GLN A 1 82 ? -14.834 -8.304 46.060 1.00 68.81 82 GLN A O 1
ATOM 630 N N . GLU A 1 83 ? -13.383 -6.588 46.081 1.00 83.94 83 GLU A N 1
ATOM 631 C CA . GLU A 1 83 ? -14.191 -5.702 45.261 1.00 83.94 83 GLU A CA 1
ATOM 632 C C . GLU A 1 83 ? -14.319 -6.324 43.864 1.00 83.94 83 GLU A C 1
ATOM 634 O O . GLU A 1 83 ? -13.351 -6.857 43.315 1.00 83.94 83 GLU A O 1
ATOM 639 N N . SER A 1 84 ? -15.532 -6.317 43.311 1.00 89.50 84 SER A N 1
ATOM 640 C CA . SER A 1 84 ? -15.810 -6.846 41.976 1.00 89.50 84 SER A CA 1
ATOM 641 C C . SER A 1 84 ? -16.428 -5.764 41.103 1.00 89.50 84 SER A C 1
ATOM 643 O O . SER A 1 84 ? -17.224 -4.945 41.565 1.00 89.50 84 SER A O 1
ATOM 645 N N . THR A 1 85 ? -16.030 -5.753 39.837 1.00 91.75 85 THR A N 1
ATOM 646 C CA . THR A 1 85 ? -16.503 -4.848 38.797 1.00 91.75 85 THR A CA 1
ATOM 647 C C . THR A 1 85 ? -17.318 -5.623 37.767 1.00 91.75 85 THR A C 1
ATOM 649 O O . THR A 1 85 ? -17.004 -6.758 37.397 1.00 91.75 85 THR A O 1
ATOM 652 N N . TRP A 1 86 ? -18.396 -5.006 37.295 1.00 94.69 86 TRP A N 1
ATOM 653 C CA . TRP A 1 86 ? -19.251 -5.568 36.255 1.00 94.69 86 TRP A CA 1
ATOM 654 C C . TRP A 1 86 ? -18.673 -5.293 34.862 1.00 94.69 86 TRP A C 1
ATOM 656 O O . TRP A 1 86 ? -18.211 -4.185 34.586 1.00 94.69 86 TRP A O 1
ATOM 666 N N . CYS A 1 87 ? -18.730 -6.282 33.968 1.00 91.69 87 CYS A N 1
ATOM 667 C CA . CYS A 1 87 ? -18.396 -6.109 32.557 1.00 91.69 87 CYS A CA 1
ATOM 668 C C . CYS A 1 87 ? -19.634 -6.258 31.668 1.00 91.69 87 CYS A C 1
ATOM 670 O O . CYS A 1 87 ? -20.216 -7.339 31.593 1.00 91.69 87 CYS A O 1
ATOM 672 N N . ASP A 1 88 ? -19.965 -5.216 30.904 1.00 91.25 88 ASP A N 1
ATOM 673 C CA . ASP A 1 88 ? -21.116 -5.221 29.989 1.00 91.25 88 ASP A CA 1
ATOM 674 C C . ASP A 1 88 ? -20.950 -6.175 28.797 1.00 91.25 88 ASP A C 1
ATOM 676 O O . ASP A 1 88 ? -21.925 -6.738 28.307 1.00 91.25 88 ASP A O 1
ATOM 680 N N . VAL A 1 89 ? -19.714 -6.391 28.333 1.00 90.62 89 VAL A N 1
ATOM 681 C CA . VAL A 1 89 ? -19.427 -7.267 27.181 1.00 90.62 89 VAL A CA 1
ATOM 682 C C . VAL A 1 89 ? -19.633 -8.735 27.544 1.00 90.62 89 VAL A C 1
ATOM 684 O O . VAL A 1 89 ? -20.229 -9.487 26.778 1.00 90.62 89 VAL A O 1
ATOM 687 N N . CYS A 1 90 ? -19.143 -9.143 28.715 1.00 89.88 90 CYS A N 1
ATOM 688 C CA . CYS A 1 90 ? -19.195 -10.534 29.161 1.00 89.88 90 CYS A CA 1
ATOM 689 C C . CYS A 1 90 ? -20.402 -10.830 30.063 1.00 89.88 90 CYS A C 1
ATOM 691 O O . CYS A 1 90 ? -20.644 -11.991 30.382 1.00 89.88 90 CYS A O 1
ATOM 693 N N . SER A 1 91 ? -21.151 -9.797 30.470 1.00 91.44 91 SER A N 1
ATOM 694 C CA . SER A 1 91 ? -22.309 -9.890 31.366 1.00 91.44 91 SER A CA 1
ATOM 695 C C . SER A 1 91 ? -22.020 -10.702 32.639 1.00 91.44 91 SER A C 1
ATOM 697 O O . SER A 1 91 ? -22.807 -11.558 33.042 1.00 91.44 91 SER A O 1
ATOM 699 N N . MET A 1 92 ? -20.865 -10.457 33.266 1.00 89.06 92 MET A N 1
ATOM 700 C CA . MET A 1 92 ? -20.451 -11.124 34.505 1.00 89.06 92 MET A CA 1
ATOM 701 C C . MET A 1 92 ? -19.664 -10.190 35.428 1.00 89.06 92 MET A C 1
ATOM 703 O O . MET A 1 92 ? -19.042 -9.229 34.971 1.00 89.06 92 MET A O 1
ATOM 707 N N . ASN A 1 93 ? -19.683 -10.499 36.728 1.00 92.12 93 ASN A N 1
ATOM 708 C CA . ASN A 1 93 ? -18.868 -9.818 37.734 1.00 92.12 93 ASN A CA 1
ATOM 709 C C . ASN A 1 93 ? -17.462 -10.421 37.762 1.00 92.12 93 ASN A C 1
ATOM 711 O O . ASN A 1 93 ? -17.303 -11.633 37.912 1.00 92.12 93 ASN A O 1
ATOM 715 N N . ILE A 1 94 ? -16.452 -9.570 37.627 1.00 91.75 94 ILE A N 1
ATOM 716 C CA . ILE A 1 94 ? -15.035 -9.931 37.657 1.00 91.75 94 ILE A CA 1
ATOM 717 C C . ILE A 1 94 ? -14.408 -9.265 38.878 1.00 91.75 94 ILE A C 1
ATOM 719 O O . ILE A 1 94 ? -14.810 -8.177 39.272 1.00 91.75 94 ILE A O 1
ATOM 723 N N . LEU A 1 95 ? -13.422 -9.905 39.498 1.00 92.06 95 LEU A N 1
ATOM 724 C CA . LEU A 1 95 ? -12.677 -9.302 40.605 1.00 92.06 95 LEU A CA 1
ATOM 725 C C . LEU A 1 95 ? -11.903 -8.071 40.113 1.00 92.06 95 LEU A C 1
ATOM 727 O O . LEU A 1 95 ? -11.257 -8.142 39.066 1.00 92.06 95 LEU A O 1
ATOM 731 N N . SER A 1 96 ? -11.919 -6.973 40.874 1.00 86.38 96 SER A N 1
ATOM 732 C CA . SER A 1 96 ? -11.262 -5.709 40.508 1.00 86.38 96 SER A CA 1
ATOM 733 C C . SER A 1 96 ? -9.782 -5.902 40.163 1.00 86.38 96 SER A C 1
ATOM 735 O O . SER A 1 96 ? -9.300 -5.343 39.181 1.00 86.38 96 SER A O 1
ATOM 737 N N . GLU A 1 97 ? -9.074 -6.759 40.902 1.00 88.31 97 GLU A N 1
ATOM 738 C CA . GLU A 1 97 ? -7.664 -7.098 40.648 1.00 88.31 97 GLU A CA 1
ATOM 739 C C . GLU A 1 97 ? -7.446 -7.762 39.279 1.00 88.31 97 GLU A C 1
ATOM 741 O O . GLU A 1 97 ? -6.426 -7.548 38.627 1.00 88.31 97 GLU A O 1
ATOM 746 N N . ARG A 1 98 ? -8.426 -8.543 38.812 1.00 88.38 98 ARG A N 1
ATOM 747 C CA . ARG A 1 98 ? -8.362 -9.314 37.564 1.00 88.38 98 ARG A CA 1
ATOM 748 C C . ARG A 1 98 ? -9.028 -8.614 36.381 1.00 88.38 98 ARG A C 1
ATOM 750 O O . ARG A 1 98 ? -9.023 -9.131 35.264 1.00 88.38 98 ARG A O 1
ATOM 757 N N . TYR A 1 99 ? -9.596 -7.433 36.593 1.00 91.44 99 TYR A N 1
ATOM 758 C CA . TYR A 1 99 ? -10.329 -6.708 35.561 1.00 91.44 99 TYR A CA 1
ATOM 759 C C . TYR A 1 99 ? -9.449 -6.370 34.341 1.00 91.44 99 TYR A C 1
ATOM 761 O O . TYR A 1 99 ? -9.870 -6.545 33.197 1.00 91.44 99 TYR A O 1
ATOM 769 N N . GLU A 1 100 ? -8.188 -5.990 34.566 1.00 91.69 100 GLU A N 1
ATOM 770 C CA . GLU A 1 100 ? -7.227 -5.715 33.487 1.00 91.69 100 GLU A CA 1
ATOM 771 C C . GLU A 1 100 ? -6.879 -6.965 32.664 1.00 91.69 100 GLU A C 1
ATOM 773 O O . GLU A 1 100 ? -6.819 -6.910 31.432 1.00 91.69 100 GLU A O 1
ATOM 778 N N . GLU A 1 101 ? -6.682 -8.109 33.324 1.00 92.25 101 GLU A N 1
ATOM 779 C CA . GLU A 1 101 ? -6.442 -9.387 32.643 1.00 92.25 101 GLU A CA 1
ATOM 780 C C . GLU A 1 101 ? -7.664 -9.824 31.843 1.00 92.25 101 GLU A C 1
ATOM 782 O O . GLU A 1 101 ? -7.534 -10.318 30.724 1.00 92.25 101 GLU A O 1
ATOM 787 N N . HIS A 1 102 ? -8.855 -9.608 32.400 1.00 92.81 102 HIS A N 1
ATOM 788 C CA . HIS A 1 102 ? -10.112 -9.889 31.733 1.00 92.81 102 HIS A CA 1
ATOM 789 C C . HIS A 1 102 ? -10.253 -9.081 30.437 1.00 92.81 102 HIS A C 1
ATOM 791 O O . HIS A 1 102 ? -10.483 -9.678 29.388 1.00 92.81 102 HIS A O 1
ATOM 797 N N . ILE A 1 103 ? -10.044 -7.755 30.470 1.00 91.69 103 ILE A N 1
ATOM 798 C CA . ILE A 1 103 ? -10.189 -6.892 29.280 1.00 91.69 103 ILE A CA 1
ATOM 799 C C . ILE A 1 103 ? -9.199 -7.273 28.171 1.00 91.69 103 ILE A C 1
ATOM 801 O O . ILE A 1 103 ? -9.509 -7.153 26.983 1.00 91.69 103 ILE A O 1
ATOM 805 N N . ARG A 1 104 ? -7.993 -7.711 28.545 1.00 91.56 104 ARG A N 1
ATOM 806 C CA . ARG A 1 104 ? -6.946 -8.130 27.597 1.00 91.56 104 ARG A CA 1
ATOM 807 C C . ARG A 1 104 ? -7.078 -9.595 27.179 1.00 91.56 104 ARG A C 1
ATOM 809 O O . ARG A 1 104 ? -6.419 -10.017 26.231 1.00 91.56 104 ARG A O 1
ATOM 816 N N . GLY A 1 105 ? -7.912 -10.365 27.873 1.00 92.06 105 GLY A N 1
ATOM 817 C CA . GLY A 1 105 ? -8.159 -11.769 27.599 1.00 92.06 105 GLY A CA 1
ATOM 818 C C . GLY A 1 105 ? -8.788 -11.971 26.225 1.00 92.06 105 GLY A C 1
ATOM 819 O O . GLY A 1 105 ? -9.670 -11.227 25.796 1.00 92.06 105 GLY A O 1
ATOM 820 N N . THR A 1 106 ? -8.362 -13.027 25.537 1.00 90.00 106 THR A N 1
ATOM 821 C CA . THR A 1 106 ? -8.861 -13.370 24.197 1.00 90.00 106 THR A CA 1
ATOM 822 C C . THR A 1 106 ? -10.379 -13.554 24.176 1.00 90.00 106 THR A C 1
ATOM 824 O O . THR A 1 106 ? -11.023 -13.109 23.232 1.00 90.00 106 THR A O 1
ATOM 827 N N . GLY A 1 107 ? -10.961 -14.130 25.234 1.00 90.56 107 GLY A N 1
ATOM 828 C CA . GLY A 1 107 ? -12.412 -14.285 25.374 1.00 90.56 107 GLY A CA 1
ATOM 829 C C . GLY A 1 107 ? -13.168 -12.953 25.333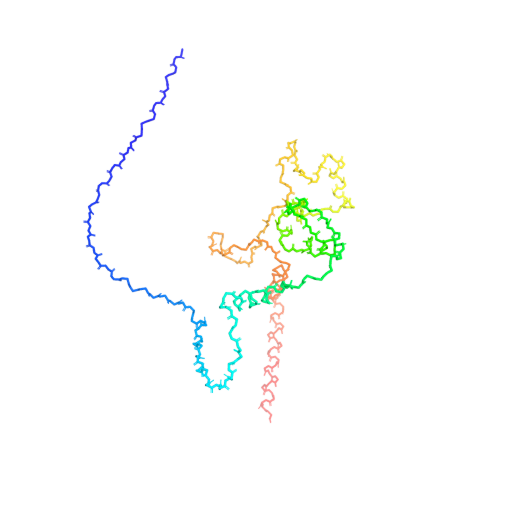 1.00 90.56 107 GLY A C 1
ATOM 830 O O . GLY A 1 107 ? -14.121 -12.819 24.570 1.00 90.56 107 GLY A O 1
ATOM 831 N N . HIS A 1 108 ? -12.701 -11.942 26.077 1.00 91.75 108 HIS A N 1
ATOM 832 C CA . HIS A 1 108 ? -13.300 -10.601 26.073 1.00 91.75 108 HIS A CA 1
ATOM 833 C C . HIS A 1 108 ? -13.098 -9.887 24.735 1.00 91.75 108 HIS A C 1
ATOM 835 O O . HIS A 1 108 ? -14.030 -9.291 24.205 1.00 91.75 108 HIS A O 1
ATOM 841 N N . LEU A 1 109 ? -11.896 -9.968 24.155 1.00 88.88 109 LEU A N 1
ATOM 842 C CA . LEU A 1 109 ? -11.591 -9.348 22.861 1.00 88.88 109 LEU A CA 1
ATOM 843 C C . LEU A 1 109 ? -12.445 -9.910 21.717 1.00 88.88 109 LEU A C 1
ATOM 845 O O . LEU A 1 109 ? -12.819 -9.157 20.826 1.00 88.88 109 LEU A O 1
ATOM 849 N N . VAL A 1 110 ? -12.765 -11.206 21.752 1.00 88.12 110 VAL A N 1
ATOM 850 C CA . VAL A 1 110 ? -13.636 -11.858 20.762 1.00 88.12 110 VAL A CA 1
ATOM 851 C C . VAL A 1 110 ? -15.111 -11.537 21.008 1.00 88.12 110 VAL A C 1
ATOM 853 O O . VAL A 1 110 ? -15.863 -11.365 20.053 1.00 88.12 110 VAL A O 1
ATOM 856 N N . ALA A 1 111 ? -15.530 -11.449 22.274 1.00 86.69 111 ALA A N 1
ATOM 857 C CA . ALA A 1 111 ? -16.903 -11.102 22.641 1.00 86.69 111 ALA A CA 1
ATOM 858 C C . ALA A 1 111 ? -17.223 -9.616 22.423 1.00 86.69 111 ALA A C 1
ATOM 860 O O . ALA A 1 111 ? -18.390 -9.247 22.280 1.00 86.69 111 ALA A O 1
ATOM 861 N N . ARG A 1 112 ? -16.201 -8.751 22.387 1.00 84.19 112 ARG A N 1
ATOM 862 C CA . ARG A 1 112 ? -16.382 -7.333 22.089 1.00 84.19 112 ARG A CA 1
ATOM 863 C C . ARG A 1 112 ? -17.051 -7.181 20.721 1.00 84.19 112 ARG A C 1
ATOM 865 O O . ARG A 1 112 ? -16.500 -7.655 19.726 1.00 84.19 112 ARG A O 1
ATOM 872 N N . PRO A 1 113 ? -18.192 -6.470 20.626 1.00 75.31 113 PRO A N 1
ATOM 873 C CA . PRO A 1 113 ? -18.683 -6.050 19.323 1.00 75.31 113 PRO A CA 1
ATOM 874 C C . PRO A 1 113 ? -17.561 -5.238 18.670 1.00 75.31 113 PRO A C 1
ATOM 876 O O . PRO A 1 113 ? -16.960 -4.397 19.338 1.00 75.31 113 PRO A O 1
ATOM 879 N N . ASN A 1 114 ? -17.215 -5.543 17.416 1.00 66.56 114 ASN A N 1
ATOM 880 C CA . ASN A 1 114 ? -16.149 -4.869 16.667 1.00 66.56 114 ASN A CA 1
ATOM 881 C C . ASN A 1 114 ? -16.413 -3.351 16.614 1.00 66.56 114 ASN A C 1
ATOM 883 O O . ASN A 1 114 ? -17.064 -2.857 15.701 1.00 66.56 114 ASN A O 1
ATOM 887 N N . LEU A 1 115 ? -15.946 -2.619 17.626 1.00 59.06 115 LEU A N 1
ATOM 888 C CA . LEU A 1 115 ? -16.168 -1.179 17.785 1.00 59.06 115 LEU A CA 1
ATOM 889 C C . LEU A 1 115 ? -15.183 -0.361 16.951 1.00 59.06 115 LEU A C 1
ATOM 891 O O . LEU A 1 115 ? -15.448 0.801 16.663 1.00 59.06 115 LEU A O 1
ATOM 895 N N . ALA A 1 116 ? -14.053 -0.954 16.567 1.00 65.50 116 ALA A N 1
ATOM 896 C CA . ALA A 1 116 ? -13.105 -0.313 15.677 1.00 65.50 116 ALA A CA 1
ATOM 897 C C . ALA A 1 116 ? -13.456 -0.680 14.227 1.00 65.50 116 ALA A C 1
ATOM 899 O O . ALA A 1 116 ? -13.379 -1.861 13.871 1.00 65.50 116 ALA A O 1
ATOM 900 N N . PRO A 1 117 ? -13.812 0.302 13.378 1.00 67.38 117 PRO A N 1
ATOM 901 C CA . PRO A 1 117 ? -13.799 0.103 11.940 1.00 67.38 117 PRO A CA 1
ATOM 902 C C . PRO A 1 117 ? -12.429 -0.444 11.546 1.00 67.38 117 PRO A C 1
ATOM 904 O O . PRO A 1 117 ? -11.402 0.041 12.030 1.00 67.38 117 PRO A O 1
ATOM 907 N N . THR A 1 118 ? -12.396 -1.457 10.681 1.00 70.56 118 THR A N 1
ATOM 908 C CA . THR A 1 118 ? -11.135 -1.883 10.069 1.00 70.56 118 THR A CA 1
ATOM 909 C C . THR A 1 118 ? -10.481 -0.649 9.449 1.00 70.56 118 THR A C 1
ATOM 911 O O . THR A 1 118 ? -11.155 0.018 8.656 1.00 70.56 118 THR A O 1
ATOM 914 N N . PRO A 1 119 ? -9.231 -0.309 9.815 1.00 72.62 119 PRO A N 1
ATOM 915 C CA . PRO A 1 119 ? -8.595 0.898 9.314 1.00 72.62 119 PRO A CA 1
ATOM 916 C C . PRO A 1 119 ? -8.577 0.845 7.789 1.00 72.62 119 PRO A C 1
ATOM 918 O O . PRO A 1 119 ? -8.218 -0.177 7.199 1.00 72.62 119 PRO A O 1
ATOM 921 N N . ASP A 1 120 ? -9.017 1.935 7.164 1.00 81.56 120 ASP A N 1
ATOM 922 C CA . ASP A 1 120 ? -9.066 2.028 5.713 1.00 81.56 120 ASP A CA 1
ATOM 923 C C . ASP A 1 120 ? -7.638 1.838 5.160 1.00 81.56 120 ASP A C 1
ATOM 925 O O . ASP A 1 120 ? -6.720 2.540 5.599 1.00 81.56 120 ASP A O 1
ATOM 929 N N . PRO A 1 121 ? -7.402 0.890 4.231 1.00 77.25 121 PRO A N 1
ATOM 930 C CA . PRO A 1 121 ? -6.067 0.609 3.703 1.00 77.25 121 PRO A CA 1
ATOM 931 C C . PRO A 1 121 ? -5.377 1.813 3.048 1.00 77.25 121 PRO A C 1
ATOM 933 O O . PRO A 1 121 ? -4.171 1.754 2.810 1.00 77.25 121 PRO A O 1
ATOM 936 N N . ILE A 1 122 ? -6.111 2.881 2.714 1.00 76.81 122 ILE A N 1
ATOM 937 C CA . ILE A 1 122 ? -5.572 4.048 2.006 1.00 76.81 122 ILE A CA 1
ATOM 938 C C . ILE A 1 122 ? -5.848 5.337 2.777 1.00 76.81 122 ILE A C 1
ATOM 940 O O . ILE A 1 122 ? -6.619 6.178 2.337 1.00 76.81 122 ILE A O 1
ATOM 944 N N . PHE A 1 123 ? -5.154 5.545 3.892 1.00 82.69 123 PHE A N 1
ATOM 945 C CA . PHE A 1 123 ? -5.218 6.819 4.606 1.00 82.69 123 PHE A CA 1
ATOM 946 C C . PHE A 1 123 ? -4.502 7.938 3.825 1.00 82.69 123 PHE A C 1
ATOM 948 O O . PHE A 1 123 ? -3.274 7.932 3.690 1.00 82.69 123 PHE A O 1
ATOM 955 N N . LEU A 1 124 ? -5.255 8.923 3.322 1.00 82.69 124 LEU A N 1
ATOM 956 C CA . LEU A 1 124 ? -4.676 10.168 2.808 1.00 82.69 124 LEU A CA 1
ATOM 957 C C . LEU A 1 124 ? -4.454 11.139 3.968 1.00 82.69 124 LEU A C 1
ATOM 959 O O . LEU A 1 124 ? -5.383 11.500 4.682 1.00 82.69 124 LEU A O 1
ATOM 963 N N . ASN A 1 125 ? -3.216 11.607 4.119 1.00 86.88 125 ASN A N 1
ATOM 964 C CA . ASN A 1 125 ? -2.888 12.645 5.090 1.00 86.88 125 ASN A CA 1
ATOM 965 C C . ASN A 1 125 ? -3.553 13.976 4.701 1.00 86.88 125 ASN A C 1
ATOM 967 O O . ASN A 1 125 ? -3.427 14.416 3.557 1.00 86.88 125 ASN A O 1
ATOM 971 N N . GLU A 1 126 ? -4.169 14.655 5.668 1.00 87.75 126 GLU A N 1
ATOM 972 C CA . GLU A 1 126 ? -4.831 15.949 5.473 1.00 87.75 126 GLU A CA 1
ATOM 973 C C . GLU A 1 126 ? -3.895 17.061 4.980 1.00 87.75 126 GLU A C 1
ATOM 975 O O . GLU A 1 126 ? -4.338 18.006 4.336 1.00 87.75 126 GLU A O 1
ATOM 980 N N . LYS A 1 127 ? -2.585 16.932 5.224 1.00 92.12 127 LYS A N 1
ATOM 981 C CA . LYS A 1 127 ? -1.564 17.871 4.727 1.00 92.12 127 LYS A CA 1
ATOM 982 C C . LYS A 1 127 ? -1.266 17.721 3.233 1.00 92.12 127 LYS A C 1
ATOM 984 O O . LYS A 1 127 ? -0.523 18.527 2.676 1.00 92.12 127 LYS A O 1
ATOM 989 N N . ASN A 1 128 ? -1.763 1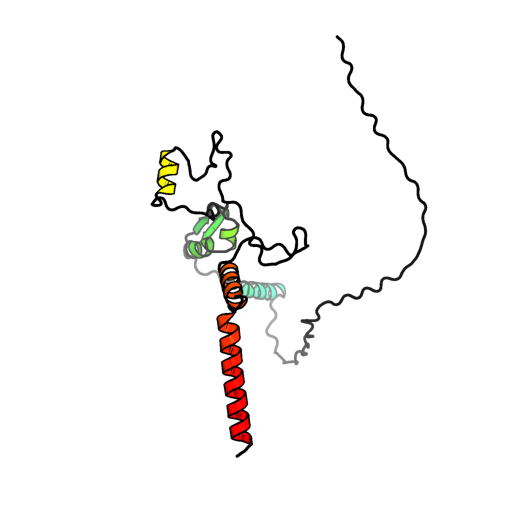6.668 2.585 1.00 93.62 128 ASN A N 1
ATOM 990 C CA . ASN A 1 128 ? -1.570 16.482 1.154 1.00 93.62 128 ASN A CA 1
ATOM 991 C C . ASN A 1 128 ? -2.381 17.539 0.389 1.00 93.62 128 ASN A C 1
ATOM 993 O O . ASN A 1 128 ? -3.598 17.616 0.535 1.00 93.62 128 ASN A O 1
ATOM 997 N N . ILE A 1 129 ? -1.712 18.312 -0.469 1.00 95.81 129 ILE A N 1
ATOM 998 C CA . ILE A 1 129 ? -2.339 19.371 -1.274 1.00 95.81 129 ILE A CA 1
ATOM 999 C C . ILE A 1 129 ? -3.521 18.818 -2.081 1.00 95.81 129 ILE A C 1
ATOM 1001 O O . ILE A 1 129 ? -4.581 19.431 -2.109 1.00 95.81 129 ILE A O 1
ATOM 1005 N N . GLY A 1 130 ? -3.382 17.631 -2.679 1.00 94.06 130 GLY A N 1
ATOM 1006 C CA . GLY A 1 130 ? -4.463 17.013 -3.448 1.00 94.06 130 GLY A CA 1
ATOM 1007 C C . GLY A 1 130 ? -5.673 16.642 -2.587 1.00 94.06 130 GLY A C 1
ATOM 1008 O O . GLY A 1 130 ? -6.804 16.796 -3.032 1.00 94.06 130 GLY A O 1
ATOM 1009 N N . TYR A 1 131 ? -5.451 16.213 -1.342 1.00 94.00 131 TYR A N 1
ATOM 1010 C CA . TYR A 1 131 ? -6.539 15.934 -0.401 1.00 94.00 131 TYR A CA 1
ATOM 1011 C C . TYR A 1 131 ? -7.291 17.214 -0.026 1.00 94.00 131 TYR A C 1
ATOM 1013 O O . TYR A 1 131 ? -8.519 17.232 -0.043 1.00 94.00 131 TYR A O 1
ATOM 1021 N N . MET A 1 132 ? -6.553 18.292 0.251 1.00 95.00 132 MET A N 1
ATOM 1022 C CA . MET A 1 132 ? -7.130 19.599 0.559 1.00 95.00 132 MET A CA 1
ATOM 1023 C C . MET A 1 132 ? -7.952 20.135 -0.619 1.00 95.00 132 MET A C 1
ATOM 1025 O O . MET A 1 132 ? -9.112 20.478 -0.437 1.00 95.00 132 MET A O 1
ATOM 1029 N N . MET A 1 133 ? -7.420 20.073 -1.845 1.00 95.94 133 MET A N 1
ATOM 1030 C CA . MET A 1 133 ? -8.148 20.485 -3.053 1.00 95.94 133 MET A CA 1
ATOM 1031 C C . MET A 1 133 ? -9.437 19.680 -3.279 1.00 95.94 133 MET A C 1
ATOM 1033 O O . MET A 1 133 ? -10.443 20.229 -3.733 1.00 95.94 133 MET A O 1
ATOM 1037 N N . LEU A 1 134 ? -9.424 18.377 -2.977 1.00 93.06 134 LEU A N 1
ATOM 1038 C CA . LEU A 1 134 ? -10.620 17.540 -3.065 1.00 93.06 134 LEU A CA 1
ATOM 1039 C C . LEU A 1 134 ? -11.659 17.944 -2.009 1.00 93.06 134 LEU A C 1
ATOM 1041 O O . LEU A 1 134 ? -12.822 18.137 -2.362 1.00 93.06 134 LEU A O 1
ATOM 1045 N N . LYS A 1 135 ? -11.242 18.136 -0.750 1.00 93.44 135 LYS A N 1
ATOM 1046 C CA . LYS A 1 135 ? -12.116 18.643 0.323 1.00 93.44 135 LYS A CA 1
ATOM 1047 C C . LYS A 1 135 ? -12.726 20.001 -0.033 1.00 93.44 135 LYS A C 1
ATOM 1049 O O . LYS A 1 135 ? -13.937 20.162 0.093 1.00 93.44 135 LYS A O 1
ATOM 1054 N N . ASP A 1 136 ? -11.926 20.933 -0.547 1.00 95.12 136 ASP A N 1
ATOM 1055 C CA . ASP A 1 136 ? -12.380 22.269 -0.966 1.00 95.12 136 ASP A CA 1
ATOM 1056 C C . ASP A 1 136 ? -13.419 22.201 -2.097 1.00 95.12 136 ASP A C 1
ATOM 1058 O O . ASP A 1 136 ? -14.310 23.042 -2.194 1.00 95.12 136 ASP A O 1
ATOM 1062 N N . SER A 1 137 ? -13.346 21.161 -2.930 1.00 93.31 137 SER A N 1
ATOM 1063 C CA . SER A 1 137 ? -14.318 20.884 -3.994 1.00 93.31 137 SER A CA 1
ATOM 1064 C C . SER A 1 137 ? -15.596 20.191 -3.491 1.00 93.31 137 SER A C 1
ATOM 1066 O O . SER A 1 137 ? -16.453 19.830 -4.298 1.00 93.31 137 SER A O 1
ATOM 1068 N N . GLY A 1 138 ? -15.731 19.978 -2.178 1.00 92.75 138 GLY A N 1
ATOM 1069 C CA . GLY A 1 138 ? -16.877 19.318 -1.550 1.00 92.75 138 GLY A CA 1
ATOM 1070 C C . GLY A 1 138 ? -16.821 17.787 -1.563 1.00 92.75 138 GLY A C 1
ATOM 1071 O O . GLY A 1 138 ? -17.859 17.145 -1.408 1.00 92.75 138 GLY A O 1
ATOM 1072 N N . TRP A 1 139 ? -15.646 17.185 -1.780 1.00 92.88 139 TRP A N 1
ATOM 1073 C CA . TRP A 1 139 ? -15.467 15.735 -1.664 1.00 92.88 139 TRP A CA 1
ATOM 1074 C C . TRP A 1 139 ? -15.166 15.316 -0.217 1.00 92.88 139 TRP A C 1
ATOM 1076 O O . TRP A 1 139 ? -14.363 15.942 0.474 1.00 92.88 139 TRP A O 1
ATOM 1086 N N . GLU A 1 140 ? -15.777 14.215 0.222 1.00 90.44 140 GLU A N 1
ATOM 1087 C CA . GLU A 1 140 ? -15.585 13.620 1.547 1.00 90.44 140 GLU A CA 1
ATOM 1088 C C . GLU A 1 140 ? -14.836 12.288 1.432 1.00 90.44 140 GLU A C 1
ATOM 1090 O O . GLU A 1 140 ? -15.095 11.494 0.532 1.00 90.44 140 GLU A O 1
ATOM 1095 N N . TYR A 1 141 ? -13.918 12.026 2.367 1.00 86.62 141 TYR A N 1
ATOM 1096 C CA . TYR A 1 141 ? -13.035 10.852 2.326 1.00 86.62 141 TYR A CA 1
ATOM 1097 C C . TYR A 1 141 ? -13.791 9.511 2.383 1.00 86.62 141 TYR A C 1
ATOM 1099 O O . TYR A 1 141 ? -13.376 8.528 1.764 1.00 86.62 141 TYR A O 1
ATOM 1107 N N . GLU A 1 142 ? -14.927 9.478 3.084 1.00 87.69 142 GLU A N 1
ATOM 1108 C CA . GLU A 1 142 ? -15.760 8.278 3.187 1.00 87.69 142 GLU A CA 1
ATOM 1109 C C . GLU A 1 142 ? -16.572 7.977 1.922 1.00 87.69 142 GLU A C 1
ATOM 1111 O O . GLU A 1 142 ? -17.136 6.887 1.803 1.00 87.69 142 GLU A O 1
ATOM 1116 N N . ASP A 1 143 ? -16.582 8.895 0.954 1.00 88.88 143 ASP A N 1
ATOM 1117 C CA . ASP A 1 143 ? -17.443 8.842 -0.216 1.00 88.88 143 ASP A CA 1
ATOM 1118 C C . ASP A 1 143 ? -16.681 8.720 -1.537 1.00 88.88 143 ASP A C 1
ATOM 1120 O O . ASP A 1 143 ? -15.524 9.114 -1.710 1.00 88.88 143 ASP A O 1
ATOM 1124 N N . GLY A 1 144 ? -17.370 8.159 -2.528 1.00 90.75 144 GLY A N 1
ATOM 1125 C CA . GLY A 1 144 ? -16.896 8.110 -3.901 1.00 90.75 144 GLY A CA 1
ATOM 1126 C C . GLY A 1 144 ? -16.972 9.464 -4.606 1.00 90.75 144 GLY A C 1
ATOM 1127 O O . GLY A 1 144 ? -17.756 10.339 -4.250 1.00 90.75 144 GLY A O 1
ATOM 1128 N N . LEU A 1 145 ? -16.205 9.626 -5.685 1.00 91.00 145 LEU A N 1
ATOM 1129 C CA . LEU A 1 145 ? -16.332 10.790 -6.569 1.00 91.00 145 LEU A CA 1
ATOM 1130 C C . LEU A 1 145 ? -17.619 10.735 -7.419 1.00 91.00 145 LEU A C 1
ATOM 1132 O O . LEU A 1 145 ? -18.133 9.664 -7.735 1.00 91.00 145 LEU A O 1
ATOM 1136 N N . GLY A 1 146 ? -18.110 11.894 -7.860 1.00 91.88 146 GLY A N 1
ATOM 1137 C CA . GLY A 1 146 ? -19.259 12.020 -8.768 1.00 91.88 146 GLY A CA 1
ATOM 1138 C C . GLY A 1 146 ? -20.545 12.500 -8.086 1.00 91.88 146 GLY A C 1
ATOM 1139 O O . GLY A 1 146 ? -20.644 12.531 -6.866 1.00 91.88 146 GLY A O 1
ATOM 1140 N N . LYS A 1 147 ? -21.552 12.876 -8.889 1.00 91.50 147 LYS A N 1
ATOM 1141 C CA . LYS A 1 147 ? -22.777 13.559 -8.419 1.00 91.50 147 LYS A CA 1
ATOM 1142 C C . LYS A 1 147 ? -23.510 12.824 -7.291 1.00 91.50 147 LYS A C 1
ATOM 1144 O O . LYS A 1 147 ? -23.988 13.456 -6.360 1.00 91.50 147 LYS A O 1
ATOM 1149 N N . ASN A 1 148 ? -23.591 11.499 -7.391 1.00 93.31 148 ASN A N 1
ATOM 1150 C CA . ASN A 1 148 ? -24.287 10.649 -6.423 1.00 93.31 148 ASN A CA 1
ATOM 1151 C C . ASN A 1 148 ? -23.314 9.955 -5.457 1.00 93.31 148 ASN A C 1
ATOM 1153 O O . ASN A 1 148 ? -23.668 8.922 -4.899 1.00 93.31 148 ASN A O 1
ATOM 1157 N N . LYS A 1 149 ? -22.067 10.439 -5.342 1.00 92.25 149 LYS A N 1
ATOM 1158 C CA . LYS A 1 149 ? -21.008 9.814 -4.531 1.00 92.25 149 LYS A CA 1
ATOM 1159 C C . LYS A 1 149 ? -20.743 8.331 -4.880 1.00 92.25 149 LYS A C 1
ATOM 1161 O O . LYS A 1 149 ? -20.224 7.563 -4.080 1.00 92.25 149 LYS A O 1
ATOM 1166 N N . SER A 1 150 ? -21.092 7.920 -6.106 1.00 92.06 150 SER A N 1
ATOM 1167 C CA . SER A 1 150 ? -21.077 6.522 -6.571 1.00 92.06 150 SER A CA 1
ATOM 1168 C C . SER A 1 150 ? -19.739 6.071 -7.161 1.00 92.06 150 SER A C 1
ATOM 1170 O O . SER A 1 150 ? -19.611 4.941 -7.636 1.00 92.06 150 SER A O 1
ATOM 1172 N N . GLY A 1 151 ? -18.760 6.970 -7.231 1.00 92.06 151 GLY A N 1
ATOM 1173 C CA . GLY A 1 151 ? -17.423 6.664 -7.709 1.00 92.06 151 GLY A CA 1
ATOM 1174 C C . GLY A 1 151 ? -16.726 5.652 -6.813 1.00 92.06 151 GLY A C 1
ATOM 1175 O O . GLY A 1 151 ? -17.026 5.485 -5.634 1.00 92.06 151 GLY A O 1
ATOM 1176 N N . ARG A 1 152 ? -15.745 4.962 -7.377 1.00 90.00 152 ARG A N 1
ATOM 1177 C CA . ARG A 1 152 ? -14.922 4.041 -6.605 1.00 90.00 152 ARG A CA 1
ATOM 1178 C C . ARG A 1 152 ? -14.014 4.837 -5.657 1.00 90.00 152 ARG A C 1
ATOM 1180 O O . ARG A 1 152 ? -13.295 5.714 -6.126 1.00 90.00 152 ARG A O 1
ATOM 1187 N N . ARG A 1 153 ? -14.027 4.505 -4.360 1.00 88.44 153 ARG A N 1
ATOM 1188 C CA . ARG A 1 153 ? -13.157 5.118 -3.335 1.00 88.44 153 ARG A CA 1
ATOM 1189 C C . ARG A 1 153 ? -11.689 4.739 -3.523 1.00 88.44 153 ARG A C 1
ATOM 1191 O O . ARG A 1 153 ? -10.820 5.597 -3.619 1.00 88.44 153 ARG A O 1
ATOM 1198 N N . HIS A 1 154 ? -11.412 3.440 -3.613 1.00 88.19 154 HIS A N 1
ATOM 1199 C CA . HIS A 1 154 ? -10.046 2.923 -3.705 1.00 88.19 154 HIS A CA 1
ATOM 1200 C C . HIS A 1 154 ? -9.582 2.792 -5.159 1.00 88.19 154 HIS A C 1
ATOM 1202 O O . HIS A 1 154 ? -10.378 2.410 -6.021 1.00 88.19 154 HIS A O 1
ATOM 1208 N N . PRO A 1 155 ? -8.289 2.987 -5.457 1.00 87.44 155 PRO A N 1
ATOM 1209 C CA . PRO A 1 155 ? -7.725 2.699 -6.766 1.00 87.44 155 PRO A CA 1
ATOM 1210 C C . PRO A 1 155 ? -8.019 1.270 -7.240 1.00 87.44 155 PRO A C 1
ATOM 1212 O O . PRO A 1 155 ? -8.294 0.341 -6.468 1.00 87.44 155 PRO A O 1
ATOM 1215 N N . LEU A 1 156 ? -7.967 1.085 -8.556 1.00 87.56 156 LEU A N 1
ATOM 1216 C CA . LEU A 1 156 ? -8.054 -0.239 -9.157 1.00 87.56 156 LEU A CA 1
ATOM 1217 C C . LEU A 1 156 ? -6.756 -1.009 -8.874 1.00 87.56 156 LEU A C 1
ATOM 1219 O O . LEU A 1 156 ? -5.684 -0.509 -9.219 1.00 87.56 156 LEU A O 1
ATOM 1223 N N . PRO A 1 157 ? -6.817 -2.222 -8.293 1.00 82.06 157 PRO A N 1
ATOM 1224 C CA . PRO A 1 157 ? -5.633 -3.049 -8.149 1.00 82.06 157 PRO A CA 1
ATOM 1225 C C . PRO A 1 157 ? -5.141 -3.443 -9.541 1.00 82.06 157 PRO A C 1
ATOM 1227 O O . PRO A 1 157 ? -5.872 -4.050 -10.329 1.00 82.06 157 PRO A O 1
ATOM 1230 N N . THR A 1 158 ? -3.901 -3.086 -9.852 1.00 81.75 158 THR A N 1
ATOM 1231 C CA . THR A 1 158 ? -3.265 -3.420 -11.126 1.00 81.75 158 THR A CA 1
ATOM 1232 C C . THR A 1 158 ? -2.490 -4.733 -11.026 1.00 81.75 158 THR A C 1
ATOM 1234 O O . THR A 1 158 ? -2.222 -5.247 -9.938 1.00 81.75 158 THR A O 1
ATOM 1237 N N . LYS A 1 159 ? -2.196 -5.322 -12.193 1.00 74.50 159 LYS A N 1
ATOM 1238 C CA . LYS A 1 159 ? -1.348 -6.509 -12.341 1.00 74.50 159 LYS A CA 1
ATOM 1239 C C . LYS A 1 159 ? -0.263 -6.252 -13.384 1.00 74.50 159 LYS A C 1
ATOM 1241 O O . LYS A 1 159 ? -0.539 -6.189 -14.577 1.00 74.50 159 LYS A O 1
ATOM 1246 N N . LEU A 1 160 ? 0.969 -6.141 -12.922 1.00 76.44 160 LEU A N 1
ATOM 1247 C CA . LEU A 1 160 ? 2.211 -6.163 -13.657 1.00 76.44 160 LEU A CA 1
ATOM 1248 C C . LEU A 1 160 ? 2.367 -7.529 -14.301 1.00 76.44 160 LEU A C 1
ATOM 1250 O O . LEU A 1 160 ? 2.440 -8.572 -13.649 1.00 76.44 160 LEU A O 1
ATOM 1254 N N . LYS A 1 161 ? 2.419 -7.483 -15.620 1.00 80.44 161 LYS A N 1
ATOM 1255 C CA . LYS A 1 161 ? 2.725 -8.623 -16.451 1.00 80.44 161 LYS A CA 1
ATOM 1256 C C . LYS A 1 161 ? 4.244 -8.748 -16.544 1.00 80.44 161 LYS A C 1
ATOM 1258 O O . LYS A 1 161 ? 4.894 -7.922 -17.180 1.00 80.44 161 LYS A O 1
ATOM 1263 N N . LEU A 1 162 ? 4.800 -9.742 -15.858 1.00 76.12 162 LEU A N 1
ATOM 1264 C CA . LEU A 1 162 ? 6.243 -10.018 -15.861 1.00 76.12 162 LEU A CA 1
ATOM 1265 C C . LEU A 1 162 ? 6.656 -10.987 -16.976 1.00 76.12 162 LEU A C 1
ATOM 1267 O O . LEU A 1 162 ? 7.837 -11.112 -17.293 1.00 76.12 162 LEU A O 1
ATOM 1271 N N . ASP A 1 163 ? 5.691 -11.681 -17.566 1.00 77.75 163 ASP A N 1
ATOM 1272 C CA . ASP A 1 163 ? 5.890 -12.715 -18.564 1.00 77.75 163 ASP A CA 1
ATOM 1273 C C . ASP A 1 163 ? 5.747 -12.187 -19.998 1.00 77.75 163 ASP A C 1
ATOM 1275 O O . ASP A 1 163 ? 5.042 -11.219 -20.291 1.00 77.75 163 ASP A O 1
ATOM 1279 N N . LYS A 1 164 ? 6.413 -12.878 -20.928 1.00 82.94 164 LYS A N 1
ATOM 1280 C CA . LYS A 1 164 ? 6.324 -12.608 -22.372 1.00 82.94 164 LYS A CA 1
ATOM 1281 C C . LYS A 1 164 ? 5.201 -13.410 -23.056 1.00 82.94 164 LYS A C 1
ATOM 1283 O O . LYS A 1 164 ? 5.125 -13.415 -24.280 1.00 82.94 164 LYS A O 1
ATOM 1288 N N . LEU A 1 165 ? 4.353 -14.114 -22.298 1.00 84.94 165 LEU A N 1
ATOM 1289 C CA . LEU A 1 165 ? 3.308 -14.985 -22.850 1.00 84.94 165 LEU A CA 1
ATOM 1290 C C . LEU A 1 165 ? 2.137 -14.171 -23.415 1.00 84.94 165 LEU A C 1
ATOM 1292 O O . LEU A 1 165 ? 1.934 -13.007 -23.065 1.00 84.94 165 LEU A O 1
ATOM 1296 N N . GLY A 1 166 ? 1.352 -14.778 -24.303 1.00 84.81 166 GLY A N 1
ATOM 1297 C CA . GLY A 1 166 ? 0.154 -14.158 -24.872 1.00 84.81 166 GLY A CA 1
ATOM 1298 C C . GLY A 1 166 ? -0.934 -13.881 -23.826 1.00 84.81 166 GLY A C 1
ATOM 1299 O O . GLY A 1 166 ? -0.979 -14.494 -22.759 1.00 84.81 166 GLY A O 1
ATOM 1300 N N . LEU A 1 167 ? -1.831 -12.940 -24.132 1.00 79.50 167 LEU A N 1
ATOM 1301 C CA . LEU A 1 167 ? -3.051 -12.743 -23.343 1.00 79.50 167 LEU A CA 1
ATOM 1302 C C . LEU A 1 167 ? -3.900 -14.027 -23.401 1.00 79.50 167 LEU A C 1
ATOM 1304 O O . LEU A 1 167 ? -4.016 -14.638 -24.458 1.00 79.50 167 LEU A O 1
ATOM 1308 N N . GLY A 1 168 ? -4.466 -14.452 -22.269 1.00 79.44 168 GLY A N 1
ATOM 1309 C CA . GLY A 1 168 ? -5.276 -15.678 -22.178 1.00 79.44 168 GLY A CA 1
ATOM 1310 C C . GLY A 1 168 ? -4.519 -16.941 -21.751 1.00 79.44 168 GLY A C 1
ATOM 1311 O O . GLY A 1 168 ? -5.149 -17.972 -21.517 1.00 79.44 168 GLY A O 1
ATOM 1312 N N . HIS A 1 169 ? -3.194 -16.881 -21.574 1.00 82.44 169 HIS A N 1
ATOM 1313 C CA . HIS A 1 169 ? -2.451 -17.981 -20.959 1.00 82.44 169 HIS A CA 1
ATOM 1314 C C . HIS A 1 169 ? -2.899 -18.188 -19.499 1.00 82.44 169 HIS A C 1
ATOM 1316 O O . HIS A 1 169 ? -3.067 -17.226 -18.749 1.00 82.44 169 HIS A O 1
ATOM 1322 N N . LYS A 1 170 ? -3.123 -19.440 -19.080 1.00 76.00 170 LYS A N 1
ATOM 1323 C CA . LYS A 1 170 ? -3.582 -19.761 -17.720 1.00 76.00 170 LYS A CA 1
ATOM 1324 C C . LYS A 1 170 ? -2.412 -19.635 -16.741 1.00 76.00 170 LYS A C 1
ATOM 1326 O O . LYS A 1 170 ? -1.602 -20.545 -16.634 1.00 76.00 170 LYS A O 1
ATOM 1331 N N . TYR A 1 171 ? -2.341 -18.531 -16.002 1.00 70.81 171 TYR A N 1
ATOM 1332 C CA . TYR A 1 171 ? -1.386 -18.356 -14.903 1.00 70.81 171 TYR A CA 1
ATOM 1333 C C . TYR A 1 171 ? -2.094 -18.299 -13.544 1.00 70.81 171 TYR A C 1
ATOM 1335 O O . TYR A 1 171 ? -3.255 -17.891 -13.436 1.00 70.81 171 TYR A O 1
ATOM 1343 N N . LYS A 1 172 ? -1.380 -18.692 -12.480 1.00 67.00 172 LYS A N 1
ATOM 1344 C CA . LYS A 1 172 ? -1.849 -18.503 -11.100 1.00 67.00 172 LYS A CA 1
ATOM 1345 C C . LYS A 1 172 ? -1.906 -17.002 -10.815 1.00 67.00 172 LYS A C 1
ATOM 1347 O O . LYS A 1 172 ? -0.897 -16.303 -10.887 1.00 67.00 172 LYS A O 1
ATOM 1352 N N . LYS A 1 173 ? -3.108 -16.494 -10.548 1.00 58.47 173 LYS A N 1
ATOM 1353 C CA . LYS A 1 173 ? -3.366 -15.063 -10.373 1.00 58.47 173 LYS A CA 1
ATOM 1354 C C . LYS A 1 173 ? -2.741 -14.582 -9.056 1.00 58.47 173 LYS A C 1
ATOM 1356 O O . LYS A 1 173 ? -3.302 -14.846 -8.001 1.00 58.47 173 LYS A O 1
ATOM 1361 N N . LYS A 1 174 ? -1.640 -13.831 -9.119 1.00 59.50 174 LYS A N 1
ATOM 1362 C CA . LYS A 1 174 ? -1.220 -12.959 -8.013 1.00 59.50 174 LYS A CA 1
ATOM 1363 C C . LYS A 1 174 ? -1.955 -11.624 -8.145 1.00 59.50 174 LYS A C 1
ATOM 1365 O O . LYS A 1 174 ? -2.050 -11.064 -9.241 1.00 59.50 174 LYS A O 1
ATOM 1370 N N . TYR A 1 175 ? -2.577 -11.183 -7.062 1.00 57.00 175 TYR A N 1
ATOM 1371 C CA . TYR A 1 175 ? -3.190 -9.866 -6.940 1.00 57.00 175 TYR A CA 1
ATOM 1372 C C . TYR A 1 175 ? -2.322 -9.098 -5.949 1.00 57.00 175 TYR A C 1
ATOM 1374 O O . TYR A 1 175 ? -2.007 -9.659 -4.906 1.00 57.00 175 TYR A O 1
ATOM 1382 N N . VAL A 1 176 ? -1.980 -7.851 -6.286 1.00 58.16 176 VAL A N 1
ATOM 1383 C CA . VAL A 1 176 ? -1.046 -6.961 -5.570 1.00 58.16 176 VAL A CA 1
ATOM 1384 C C . VAL A 1 176 ? 0.426 -7.199 -5.940 1.00 58.16 176 VAL A C 1
ATOM 1386 O O . VAL A 1 176 ? 0.898 -8.331 -5.976 1.00 58.16 176 VAL A O 1
ATOM 1389 N N . HIS A 1 177 ? 1.123 -6.107 -6.270 1.00 65.06 177 HIS A N 1
ATOM 1390 C CA . HIS A 1 177 ? 2.580 -6.081 -6.401 1.00 65.06 177 HIS A CA 1
ATOM 1391 C C . HIS A 1 177 ? 3.177 -5.848 -5.038 1.00 65.06 177 HIS A C 1
ATOM 1393 O O . HIS A 1 177 ? 2.906 -4.816 -4.425 1.00 65.06 177 HIS A O 1
ATOM 1399 N N . GLU A 1 178 ? 4.007 -6.776 -4.593 1.00 67.62 178 GLU A N 1
ATOM 1400 C CA . GLU A 1 178 ? 4.913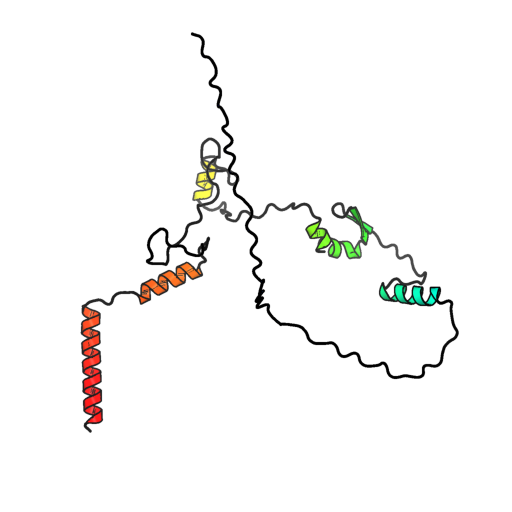 -6.464 -3.508 1.00 67.62 178 GLU A CA 1
ATOM 1401 C C . GLU A 1 178 ? 6.061 -5.612 -4.061 1.00 67.62 178 GLU A C 1
ATOM 1403 O O . GLU A 1 178 ? 6.440 -5.712 -5.232 1.00 67.62 178 GLU A O 1
ATOM 1408 N N . GLN A 1 179 ? 6.628 -4.745 -3.228 1.00 72.38 179 GLN A N 1
ATOM 1409 C CA . GLN A 1 179 ? 7.730 -3.864 -3.626 1.00 72.38 179 GLN A CA 1
ATOM 1410 C C . GLN A 1 179 ? 8.945 -4.662 -4.144 1.00 72.38 179 GLN A C 1
ATOM 1412 O O . GLN A 1 179 ? 9.684 -4.194 -5.011 1.00 72.38 179 GLN A O 1
ATOM 1417 N N . GLN A 1 180 ? 9.086 -5.905 -3.673 1.00 74.62 180 GLN A N 1
ATOM 1418 C CA . GLN A 1 180 ? 10.068 -6.882 -4.138 1.00 74.62 180 GLN A CA 1
ATOM 1419 C C . GLN A 1 180 ? 9.851 -7.284 -5.604 1.00 74.62 180 GLN A C 1
ATOM 1421 O O . GLN A 1 180 ? 10.809 -7.285 -6.373 1.00 74.62 180 GLN A O 1
ATOM 1426 N N . ASP A 1 181 ? 8.608 -7.522 -6.035 1.00 71.94 181 ASP A N 1
ATOM 1427 C CA . ASP A 1 181 ? 8.302 -7.904 -7.422 1.00 71.94 181 ASP A CA 1
ATOM 1428 C C . ASP A 1 181 ? 8.716 -6.802 -8.414 1.00 71.94 181 ASP A C 1
ATOM 1430 O O . ASP A 1 181 ? 9.217 -7.077 -9.507 1.00 71.94 181 ASP A O 1
ATOM 1434 N N . ILE A 1 182 ? 8.516 -5.535 -8.030 1.00 74.19 182 ILE A N 1
ATOM 1435 C CA . ILE A 1 182 ? 8.902 -4.365 -8.832 1.00 74.19 182 ILE A CA 1
ATOM 1436 C C . ILE A 1 182 ? 10.428 -4.288 -8.934 1.00 74.19 182 ILE A C 1
ATOM 1438 O O . ILE A 1 182 ? 10.970 -4.139 -10.032 1.00 74.19 182 ILE A O 1
ATOM 1442 N N . TYR A 1 183 ? 11.119 -4.443 -7.802 1.00 80.88 183 TYR A N 1
ATOM 1443 C CA . TYR A 1 183 ? 12.576 -4.441 -7.750 1.00 80.88 183 TYR A CA 1
ATOM 1444 C C . TYR A 1 183 ? 13.174 -5.564 -8.607 1.00 80.88 183 TYR A C 1
ATOM 1446 O O . TYR A 1 183 ? 14.045 -5.319 -9.443 1.00 80.88 183 TYR A O 1
ATOM 1454 N N . GLU A 1 184 ? 12.674 -6.791 -8.474 1.00 80.69 184 GLU A N 1
ATOM 1455 C CA . GLU A 1 184 ? 13.122 -7.929 -9.276 1.00 80.69 184 GLU A CA 1
ATOM 1456 C C . GLU A 1 184 ? 12.898 -7.708 -10.776 1.00 80.69 184 GLU A C 1
ATOM 1458 O O . GLU A 1 184 ? 13.761 -8.045 -11.595 1.00 80.69 184 GLU A O 1
ATOM 1463 N N . ALA A 1 185 ? 11.768 -7.108 -11.158 1.00 77.50 185 ALA A N 1
ATOM 1464 C CA . ALA A 1 185 ? 11.481 -6.768 -12.546 1.00 77.50 185 ALA A CA 1
ATOM 1465 C C . ALA A 1 185 ? 12.501 -5.769 -13.117 1.00 77.50 185 ALA A C 1
ATOM 1467 O O . ALA A 1 185 ? 12.959 -5.928 -14.253 1.00 77.50 185 ALA A O 1
ATOM 1468 N N . GLU A 1 186 ? 12.894 -4.759 -12.340 1.00 80.00 186 GLU A N 1
ATOM 1469 C CA . GLU A 1 186 ? 13.943 -3.814 -12.730 1.00 80.00 186 GLU A CA 1
ATOM 1470 C C . GLU A 1 186 ? 15.311 -4.486 -12.865 1.00 80.00 186 GLU A C 1
ATOM 1472 O O . GLU A 1 186 ? 16.031 -4.222 -13.832 1.00 80.00 186 GLU A O 1
ATOM 1477 N N . GLN A 1 187 ? 15.669 -5.389 -11.949 1.00 79.25 187 GLN A N 1
ATOM 1478 C CA . GLN A 1 187 ? 16.938 -6.117 -12.029 1.00 79.25 187 GLN A CA 1
ATOM 1479 C C . GLN A 1 187 ? 16.994 -7.029 -13.261 1.00 79.25 187 GLN A C 1
ATOM 1481 O O . GLN A 1 187 ? 17.989 -7.029 -13.989 1.00 79.25 187 GLN A O 1
ATOM 1486 N N . ARG A 1 188 ? 15.902 -7.738 -13.578 1.00 77.12 188 ARG A N 1
ATOM 1487 C CA . ARG A 1 188 ? 15.807 -8.553 -14.803 1.00 77.12 188 ARG A CA 1
ATOM 1488 C C . ARG A 1 188 ?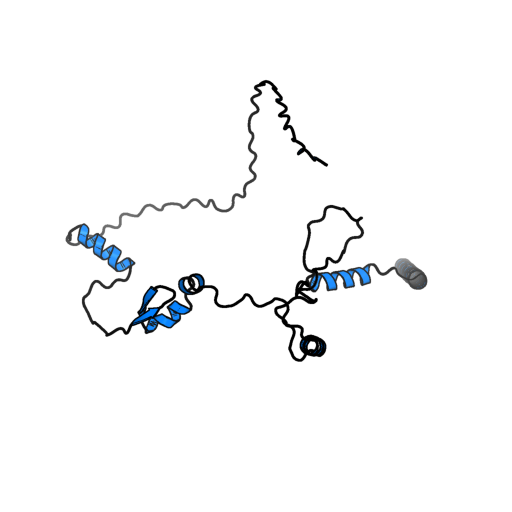 15.982 -7.710 -16.067 1.00 77.12 188 ARG A C 1
ATOM 1490 O O . ARG A 1 188 ? 16.693 -8.134 -16.974 1.00 77.12 188 ARG A O 1
ATOM 1497 N N . LYS A 1 189 ? 15.407 -6.500 -16.120 1.00 75.56 189 LYS A N 1
ATOM 1498 C CA . LYS A 1 189 ? 15.610 -5.562 -17.243 1.00 75.56 189 LYS A CA 1
ATOM 1499 C C . LYS A 1 189 ? 17.071 -5.130 -17.396 1.00 75.56 189 LYS A C 1
ATOM 1501 O O . LYS A 1 189 ? 17.530 -4.948 -18.520 1.00 75.56 189 LYS A O 1
ATOM 1506 N N . LYS A 1 190 ? 17.810 -4.968 -16.291 1.00 75.00 190 LYS A N 1
ATOM 1507 C CA . LYS A 1 190 ? 19.244 -4.629 -16.328 1.00 75.00 190 LYS A CA 1
ATOM 1508 C C . LYS A 1 190 ? 20.099 -5.781 -16.865 1.00 75.00 190 LYS A C 1
ATOM 1510 O O . LYS A 1 190 ? 21.070 -5.505 -17.571 1.00 75.00 190 LYS A O 1
ATOM 1515 N N . LEU A 1 191 ? 19.735 -7.027 -16.547 1.00 71.44 191 LEU A N 1
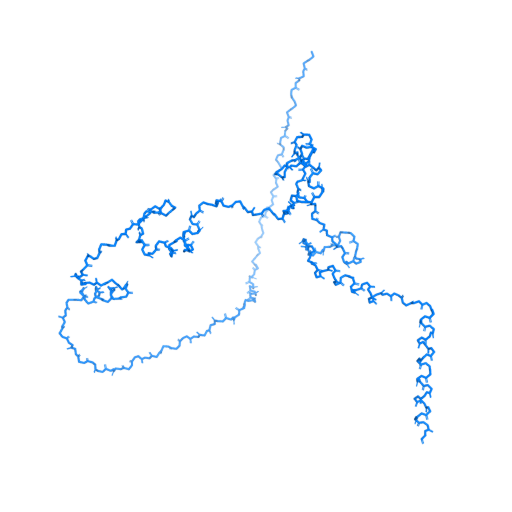ATOM 1516 C CA . LEU A 1 191 ? 20.429 -8.247 -16.984 1.00 71.44 191 LEU A CA 1
ATOM 1517 C C . LEU A 1 191 ? 20.141 -8.609 -18.450 1.00 71.44 191 LEU A C 1
ATOM 1519 O O . LEU A 1 191 ? 21.070 -8.926 -19.182 1.00 71.44 191 LEU A O 1
ATOM 1523 N N . ASP A 1 192 ? 18.889 -8.495 -18.905 1.00 70.19 192 ASP A N 1
ATOM 1524 C CA . ASP A 1 192 ? 18.479 -8.724 -20.309 1.00 70.19 192 ASP A CA 1
ATOM 1525 C C . ASP A 1 192 ? 18.809 -7.515 -21.216 1.00 70.19 192 ASP A C 1
ATOM 1527 O O . ASP A 1 192 ? 18.263 -7.341 -22.310 1.00 70.19 192 ASP A O 1
ATOM 1531 N N . ARG A 1 193 ? 19.697 -6.618 -20.760 1.00 80.94 193 ARG A N 1
ATOM 1532 C CA . ARG A 1 193 ? 20.138 -5.482 -21.566 1.00 80.94 193 ARG A CA 1
ATOM 1533 C C . ARG A 1 193 ? 20.978 -6.013 -22.722 1.00 80.94 193 ARG A C 1
ATOM 1535 O O . ARG A 1 193 ? 22.097 -6.486 -22.532 1.00 80.94 193 ARG A O 1
ATOM 1542 N N . ARG A 1 194 ? 20.445 -5.893 -23.938 1.00 79.81 194 ARG A N 1
ATOM 1543 C CA . ARG A 1 194 ? 21.185 -6.203 -25.164 1.00 79.81 194 ARG A CA 1
ATOM 1544 C C . ARG A 1 194 ? 22.444 -5.336 -25.223 1.00 79.81 194 ARG A C 1
ATOM 1546 O O . ARG A 1 194 ? 22.339 -4.110 -25.195 1.00 79.81 194 ARG A O 1
ATOM 1553 N N . LYS A 1 195 ? 23.614 -5.979 -25.301 1.00 84.12 195 LYS A N 1
ATOM 1554 C CA . LYS A 1 195 ? 24.897 -5.292 -25.498 1.00 84.12 195 LYS A CA 1
ATOM 1555 C C . LYS A 1 195 ? 24.872 -4.534 -26.820 1.00 84.12 195 LYS A C 1
ATOM 1557 O O . LYS A 1 195 ? 24.303 -5.002 -27.810 1.00 84.12 195 LYS A O 1
ATOM 1562 N N . THR A 1 196 ? 25.488 -3.362 -26.845 1.00 88.31 196 THR A N 1
ATOM 1563 C CA . THR A 1 196 ? 25.603 -2.594 -28.087 1.00 88.31 196 THR A CA 1
ATOM 1564 C C . THR A 1 196 ? 26.599 -3.262 -29.040 1.00 88.31 196 THR A C 1
ATOM 1566 O O . THR A 1 196 ? 27.501 -3.984 -28.618 1.00 88.31 196 THR A O 1
ATOM 1569 N N . ARG A 1 197 ? 26.485 -3.000 -30.351 1.00 88.56 197 ARG A N 1
ATOM 1570 C CA . ARG A 1 197 ? 27.417 -3.555 -31.355 1.00 88.56 197 ARG A CA 1
ATOM 1571 C C . ARG A 1 197 ? 28.884 -3.252 -31.021 1.00 88.56 197 ARG A C 1
ATOM 1573 O O . ARG A 1 197 ? 29.737 -4.104 -31.236 1.00 88.56 197 ARG A O 1
ATOM 1580 N N . LYS A 1 198 ? 29.164 -2.057 -30.484 1.00 94.38 198 LYS A N 1
ATOM 1581 C CA . LYS A 1 198 ? 30.512 -1.637 -30.069 1.00 94.38 198 LYS A CA 1
ATOM 1582 C C . LYS A 1 198 ? 31.035 -2.482 -28.903 1.00 94.38 198 LYS A C 1
ATOM 1584 O O . LYS A 1 198 ? 32.145 -2.990 -28.991 1.00 94.38 198 LYS A O 1
ATOM 1589 N N . GLU A 1 199 ? 30.216 -2.691 -27.872 1.00 92.31 199 GLU A N 1
ATOM 1590 C CA . GLU A 1 199 ? 30.573 -3.518 -26.707 1.00 92.31 199 GLU A CA 1
ATOM 1591 C C . GLU A 1 199 ? 30.889 -4.969 -27.099 1.00 92.31 199 GLU A C 1
ATOM 1593 O O . GLU A 1 199 ? 31.835 -5.551 -26.575 1.00 92.31 199 GLU A O 1
ATOM 1598 N N . ILE A 1 200 ? 30.134 -5.542 -28.046 1.00 92.12 200 ILE A N 1
ATOM 1599 C CA . ILE A 1 200 ? 30.360 -6.910 -28.544 1.00 92.12 200 ILE A CA 1
ATOM 1600 C C . ILE A 1 200 ? 31.714 -7.018 -29.260 1.00 92.12 200 ILE A C 1
ATOM 1602 O O . ILE A 1 200 ? 32.462 -7.968 -29.031 1.00 92.12 200 ILE A O 1
ATOM 1606 N N . VAL A 1 201 ? 32.041 -6.046 -30.120 1.00 95.25 201 VAL A N 1
ATOM 1607 C CA . VAL A 1 201 ? 33.324 -6.020 -30.843 1.00 95.25 201 VAL A CA 1
ATOM 1608 C C . VAL A 1 201 ? 34.491 -5.904 -29.861 1.00 95.25 201 VAL A C 1
ATOM 1610 O O . VAL A 1 201 ? 35.442 -6.679 -29.948 1.00 95.25 201 VAL A O 1
ATOM 1613 N N . GLU A 1 202 ? 34.394 -5.001 -28.885 1.00 96.19 202 GLU A N 1
ATOM 1614 C CA . GLU A 1 202 ? 35.445 -4.800 -27.883 1.00 96.19 202 GLU A CA 1
ATOM 1615 C C . GLU A 1 202 ? 35.646 -6.040 -26.993 1.00 96.19 202 GLU A C 1
ATOM 1617 O O . GLU A 1 202 ? 36.773 -6.420 -26.669 1.00 96.19 202 GLU A O 1
ATOM 1622 N N . GLU A 1 203 ? 34.556 -6.712 -26.610 1.00 94.31 203 GLU A N 1
ATOM 1623 C CA . GLU A 1 203 ? 34.609 -7.970 -25.864 1.00 94.31 203 GLU A CA 1
ATOM 1624 C C . GLU A 1 203 ? 35.342 -9.064 -26.647 1.00 94.31 203 GLU A C 1
ATOM 1626 O O . GLU A 1 203 ? 36.235 -9.712 -26.093 1.00 94.31 203 GLU A O 1
ATOM 1631 N N . HIS A 1 204 ? 35.043 -9.204 -27.939 1.00 96.12 204 HIS A N 1
ATOM 1632 C CA . HIS A 1 204 ? 35.694 -10.175 -28.814 1.00 96.12 204 HIS A CA 1
ATOM 1633 C C . HIS A 1 204 ? 37.193 -9.879 -29.006 1.00 96.12 204 HIS A C 1
ATOM 1635 O O . HIS A 1 204 ? 38.024 -10.789 -28.973 1.00 96.12 204 HIS A O 1
ATOM 1641 N N . GLU A 1 205 ? 37.581 -8.607 -29.146 1.00 95.88 205 GLU A N 1
ATOM 1642 C CA . GLU A 1 205 ? 38.993 -8.204 -29.201 1.00 95.88 205 GLU A CA 1
ATOM 1643 C C . GLU A 1 205 ? 39.736 -8.508 -27.895 1.00 95.88 205 GLU A C 1
ATOM 1645 O O . GLU A 1 205 ? 40.866 -9.012 -27.911 1.00 95.88 205 GLU A O 1
ATOM 1650 N N . ARG A 1 206 ? 39.098 -8.242 -26.750 1.00 96.06 206 ARG A N 1
ATOM 1651 C CA . ARG A 1 206 ? 39.655 -8.542 -25.426 1.00 96.06 206 ARG A CA 1
ATOM 1652 C C . ARG A 1 206 ? 39.848 -10.043 -25.238 1.00 96.06 206 ARG A C 1
ATOM 1654 O O . ARG A 1 206 ? 40.881 -10.465 -24.717 1.00 96.06 206 ARG A O 1
ATOM 1661 N N . GLU A 1 207 ? 38.885 -10.846 -25.675 1.00 96.25 207 GLU A N 1
ATOM 1662 C CA . GLU A 1 207 ? 38.973 -12.302 -25.634 1.00 96.25 207 GLU A CA 1
ATOM 1663 C C . GLU A 1 207 ? 40.086 -12.827 -26.550 1.00 96.25 207 GLU A C 1
ATOM 1665 O O . GLU A 1 207 ? 40.912 -13.630 -26.111 1.00 96.25 207 GLU A O 1
ATOM 1670 N N . ARG A 1 208 ? 40.194 -12.303 -27.780 1.00 96.50 208 ARG A N 1
ATOM 1671 C CA . ARG A 1 208 ? 41.294 -12.623 -28.702 1.00 96.50 208 ARG A CA 1
ATOM 1672 C C . ARG A 1 208 ? 42.652 -12.344 -28.063 1.00 96.50 208 ARG A C 1
ATOM 1674 O O . ARG A 1 208 ? 43.531 -13.202 -28.111 1.00 96.50 208 ARG A O 1
ATOM 1681 N N . ARG A 1 209 ? 42.815 -11.186 -27.414 1.00 96.75 209 ARG A N 1
ATOM 1682 C CA . ARG A 1 209 ? 44.060 -10.816 -26.722 1.00 96.75 209 ARG A CA 1
ATOM 1683 C C . ARG A 1 209 ? 44.402 -11.798 -25.599 1.00 96.75 209 ARG A C 1
ATOM 1685 O O . ARG A 1 209 ? 45.548 -12.225 -25.505 1.00 96.75 209 ARG A O 1
ATOM 1692 N N . LYS A 1 210 ? 43.415 -12.199 -24.788 1.00 97.31 210 LYS A N 1
ATOM 1693 C CA . LYS A 1 210 ? 43.602 -13.205 -23.726 1.00 97.31 210 LYS A CA 1
ATOM 1694 C C . LYS A 1 210 ? 44.018 -14.564 -24.289 1.00 97.31 210 LYS A C 1
ATOM 1696 O O . LYS A 1 210 ? 44.952 -15.161 -23.769 1.00 97.31 210 LYS A O 1
ATOM 1701 N N . ARG A 1 211 ? 43.375 -15.028 -25.368 1.00 96.75 211 ARG A N 1
ATOM 1702 C CA . ARG A 1 211 ? 43.741 -16.289 -26.037 1.00 96.75 211 ARG A CA 1
ATOM 1703 C C . ARG A 1 211 ? 45.174 -16.248 -26.561 1.00 96.75 211 ARG A C 1
ATOM 1705 O O . ARG A 1 211 ? 45.926 -17.185 -26.332 1.00 96.75 211 ARG A O 1
ATOM 1712 N N . MET A 1 212 ? 45.577 -15.152 -27.206 1.00 96.31 212 MET A N 1
ATOM 1713 C CA . MET A 1 212 ? 46.952 -14.999 -27.699 1.00 96.31 212 MET A CA 1
ATOM 1714 C C . MET A 1 212 ? 47.975 -14.955 -26.558 1.00 96.31 212 MET A C 1
ATOM 1716 O O . MET A 1 212 ? 49.018 -15.592 -26.663 1.00 96.31 212 MET A O 1
ATOM 1720 N N . ALA A 1 213 ? 47.665 -14.278 -25.448 1.00 96.31 213 ALA A N 1
ATOM 1721 C CA . ALA A 1 213 ? 48.515 -14.281 -24.257 1.00 96.31 213 ALA A CA 1
ATOM 1722 C C . ALA A 1 213 ? 48.636 -15.682 -23.631 1.00 96.31 213 ALA A C 1
ATOM 1724 O O . ALA A 1 213 ? 49.725 -16.085 -23.233 1.00 96.31 213 ALA A O 1
ATOM 1725 N N . MET A 1 214 ? 47.539 -16.444 -23.593 1.00 96.12 214 MET A N 1
ATOM 1726 C CA . MET A 1 214 ? 47.536 -17.825 -23.109 1.00 96.12 214 MET A CA 1
ATOM 1727 C C . MET A 1 214 ? 48.394 -18.739 -23.993 1.00 96.12 214 MET A C 1
ATOM 1729 O O . MET A 1 214 ? 49.204 -19.495 -23.472 1.00 96.12 214 MET A O 1
ATOM 1733 N N . ILE A 1 215 ? 48.282 -18.627 -25.321 1.00 95.69 215 ILE A N 1
ATOM 1734 C CA . ILE A 1 215 ? 49.118 -19.383 -26.269 1.00 95.69 215 ILE A CA 1
ATOM 1735 C C . ILE A 1 215 ? 50.600 -19.026 -26.093 1.00 95.69 215 ILE A C 1
ATOM 1737 O O . ILE A 1 215 ? 51.446 -19.912 -26.053 1.00 95.69 215 ILE A O 1
ATOM 1741 N N . ALA A 1 216 ? 50.924 -17.739 -25.938 1.00 95.12 216 ALA A N 1
ATOM 1742 C CA . ALA A 1 216 ? 52.298 -17.301 -25.698 1.00 95.12 216 ALA A CA 1
ATOM 1743 C C . ALA A 1 216 ? 52.870 -17.839 -24.374 1.00 95.12 216 ALA A C 1
ATOM 1745 O O . ALA A 1 216 ? 54.055 -18.144 -24.305 1.00 95.12 216 ALA A O 1
ATOM 1746 N N . TYR A 1 217 ? 52.034 -17.977 -23.340 1.00 95.62 217 TYR A N 1
ATOM 1747 C CA . TYR A 1 217 ? 52.422 -18.584 -22.066 1.00 95.62 217 TYR A CA 1
ATOM 1748 C C . TYR A 1 217 ? 52.683 -20.090 -22.190 1.00 95.62 217 TYR A C 1
ATOM 1750 O O . TYR A 1 217 ? 53.636 -20.583 -21.602 1.00 95.62 217 TYR A O 1
ATOM 1758 N N . MET A 1 218 ? 51.863 -20.812 -22.961 1.00 94.12 218 MET A N 1
ATOM 1759 C CA . MET A 1 218 ? 52.009 -22.262 -23.147 1.00 94.12 218 MET A CA 1
ATOM 1760 C C . MET A 1 218 ? 53.158 -22.653 -24.087 1.00 94.12 218 MET A C 1
ATOM 1762 O O . MET A 1 218 ? 53.626 -23.784 -24.025 1.00 94.12 218 MET A O 1
ATOM 1766 N N . ASN A 1 219 ? 53.609 -21.737 -24.949 1.00 89.88 219 ASN A N 1
ATOM 1767 C CA . ASN A 1 219 ? 54.703 -21.958 -25.902 1.00 89.88 219 ASN A CA 1
ATOM 1768 C C . ASN A 1 219 ? 56.088 -21.548 -25.356 1.00 89.88 219 ASN A C 1
ATOM 1770 O O . ASN A 1 219 ? 57.020 -21.367 -26.142 1.00 89.88 219 ASN A O 1
ATOM 1774 N N . ARG A 1 220 ? 56.214 -21.352 -24.041 1.00 62.41 220 ARG A N 1
ATOM 1775 C CA . ARG A 1 220 ? 57.461 -21.032 -23.337 1.00 62.41 220 ARG A CA 1
ATOM 1776 C C . ARG A 1 220 ? 57.897 -22.213 -22.484 1.00 62.41 220 ARG A C 1
ATOM 1778 O O . ARG A 1 220 ? 59.124 -22.439 -22.428 1.00 62.41 220 ARG A O 1
#

Sequence (220 aa):
MSHLPIQMQSQRNSITTQEGASTESLENSTSGLKYYEIPVTFIQAGDQGVTKPKKKSVSEDVSDFYSNLIGIPSTSEECTKQESTWCDVCSMNILSERYEEHIRGTGHLVARPNLAPTPDPIFLNEKNIGYMMLKDSGWEYEDGLGKNKSGRRHPLPTKLKLDKLGLGHKYKKKYVHEQQDIYEAEQRKKLDRRKTRKEIVEEHERERRKRMAMIAYMNR

Foldseek 3Di:
DDDDDDDDDDDDDDDDDDDDDDDDDDPDPDPDDPDDDPDDDDDDDPPDDDDDDDDDPPVVVVVVVVCVVVVPPPDPDDPPPQDWDADPLVRDTDGPVCVVVCCVDPVSVVSDDCPDDDPDPDDDDPPDPVNVVCVVVVDDLVFADDDVSPHDNDDDFDDDDLDPDDPPPDDDDDTDDDPVNVVVSVVVCVVPPDDDPVRVVVVVVVVVVVVVVVVVVVVD

Radius of gyration: 39.84 Å; chains: 1; bounding box: 113×76×89 Å

InterPro domains:
  IPR000467 G-patch domain [PF01585] (127-170)
  IPR000467 G-patch domain [PS50174] (126-172)
  IPR000467 G-patch domain [SM00443] (124-170)
  IPR039146 G patch domain and ankyrin repeat-containing protein 1 [PTHR20923] (73-220)